Protein 9UFQ (pdb70)

Organism: Thermococcus sibiricus (strain DSM 12597 / MM 739) (NCBI:txid604354)

Nearest PDB structures (foldseek):
  4q0m-assembly1_A-2  TM=9.662E-01  e=1.099E-50  Pyrococcus furiosus DSM 3638
  1wnf-assembly1_B  TM=9.763E-01  e=2.219E-48  Pyrococcus horikoshii
  6nxc-assembly1_B  TM=9.014E-01  e=3.302E-27  Escherichia coli K-12
  2ocd-assembly1_C  TM=8.896E-01  e=8.766E-27  Vibrio cholerae
  5b74-assembly1_A  TM=9.265E-01  e=5.311E-24  Pyrococcus furiosus DSM 3638

Solvent-accessible surface area: 14601 Å² total

Sequence (331 aa):
MKKKLLIIGTGGTIASAKTEQGYKSVLKIDEEILKLAKIKLENGYKIDSTNIMNIDSTLIHHPEDWEIIAKEVFKALDDYDGIIITHGTDTLLAYTASMLSFMIKNPPNNKPIVLTGSMLPITENGSDAPRRNIRTAIKFAMEDVAGVFVAFMDKIMLGCRTSKVRTLGLNAFMSINYPDVAYVKGEKILYNIPKEKFQPNGSPELDTKYEPRVVVLRVTPGLGGEEIIIDAVLDAGYKGIVLEGYGAGGLPYRKSNLLSKIKEITPKIPVIMTTQALYDGVDMRKYEVGRKALEETGIIPAKDMTKEATITKLMWALGHTKDVEKIREIMHTNYVNEIKS

Foldseek 3Di:
DFEEEEEEAFAQQQWDQDPVGTDRHHAVVRSCVLLVPDCDDPYHYDYYYPPPHHLLPDDLVVLLVVLVVLLVCLVPGQFYEYEHHQQCQLLSLLLSQVQKALSQAEYEYEYWLHYSPDPPTCSSVQVQLRVLVSNDNFAARWYGFPQFTAHSQQWDQCDNRDRRGIDRAADDTQWGDDDNDTGGPPDRVVGGGDDDIDGQSQFAQLEEEEEDDPPDALVVVVVSVVVVRAEYEYQDDQCQADDPPPYCNLVSLLVCLQQHAYEYWHVDGHDIHDLPPHPRSVSSVVSNHAYLGRAGPSNQNSQLRSQVSPDRGSVSSSVSSPDCRPVRHDD

Radius of gyration: 20.46 Å; Cα contacts (8 Å, |Δi|>4): 792; chains: 1; bounding box: 51×47×56 Å

B-factor: mean 19.83, std 8.07, range [6.76, 68.85]

Structure (mmCIF, N/CA/C/O backbone):
data_9UFQ
#
_entry.id   9UFQ
#
_cell.length_a   45.193
_cell.length_b   57.791
_cell.length_c   131.158
_cell.angle_alpha   90.00
_cell.angle_beta   90.00
_cell.angle_gamma   90.00
#
_symmetry.space_group_name_H-M   'P 2 21 21'
#
loop_
_entity.id
_entity.type
_entity.pdbx_description
1 polymer asparaginase
2 non-polymer GLYCINE
3 water water
#
loop_
_atom_site.group_PDB
_atom_site.id
_atom_site.type_symbol
_atom_site.label_atom_id
_atom_site.label_alt_id
_atom_site.label_comp_id
_atom_site.label_asym_id
_atom_site.label_entity_id
_atom_site.label_seq_id
_atom_site.pdbx_PDB_ins_code
_atom_site.Cartn_x
_atom_site.Cartn_y
_atom_site.Cartn_z
_atom_site.occupancy
_atom_site.B_iso_or_equiv
_atom_site.auth_seq_id
_atom_site.auth_comp_id
_atom_site.auth_asym_id
_atom_site.auth_atom_id
_atom_site.pdbx_PDB_model_num
ATOM 1 N N . MET A 1 1 ? 28.658 26.611 31.111 1.00 38.77 1 MET A N 1
ATOM 2 C CA . MET A 1 1 ? 28.659 27.012 29.690 1.00 36.36 1 MET A CA 1
ATOM 3 C C . MET A 1 1 ? 27.354 26.464 29.093 1.00 30.24 1 MET A C 1
ATOM 4 O O . MET A 1 1 ? 26.338 27.093 29.412 1.00 29.07 1 MET A O 1
ATOM 9 N N . LYS A 1 2 ? 27.308 25.302 28.418 1.00 25.50 2 LYS A N 1
ATOM 10 C CA . LYS A 1 2 ? 26.115 24.904 27.612 1.00 24.38 2 LYS A CA 1
ATOM 11 C C . LYS A 1 2 ? 25.106 24.087 28.427 1.00 22.40 2 LYS A C 1
ATOM 12 O O . LYS A 1 2 ? 25.506 23.366 29.371 1.00 26.29 2 LYS A O 1
ATOM 18 N N . LYS A 1 3 ? 23.830 24.257 28.073 1.00 19.26 3 LYS A N 1
ATOM 19 C CA A LYS A 1 3 ? 22.685 23.499 28.629 0.50 17.59 3 LYS A CA 1
ATOM 20 C CA B LYS A 1 3 ? 22.672 23.512 28.635 0.50 17.50 3 LYS A CA 1
ATOM 21 C C . LYS A 1 3 ? 22.112 22.621 27.516 1.00 17.25 3 LYS A C 1
ATOM 22 O O . LYS A 1 3 ? 21.785 23.185 26.455 1.00 14.90 3 LYS A O 1
ATOM 33 N N . LEU A 1 4 ? 22.017 21.319 27.766 1.00 16.59 4 LEU A N 1
ATOM 34 C CA . 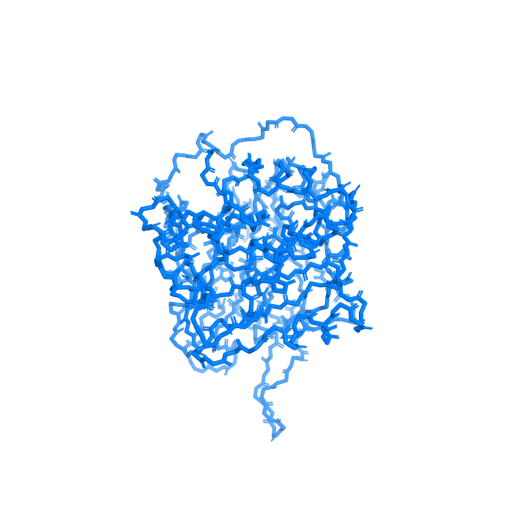LEU A 1 4 ? 21.371 20.366 26.820 1.00 16.92 4 LEU A CA 1
ATOM 35 C C . LEU A 1 4 ? 20.179 19.710 27.500 1.00 17.01 4 LEU A C 1
ATOM 36 O O . LEU A 1 4 ? 20.278 19.412 28.712 1.00 18.54 4 LEU A O 1
ATOM 41 N N . LEU A 1 5 ? 19.115 19.485 26.725 1.00 16.21 5 LEU A N 1
ATOM 42 C CA . LEU A 1 5 ? 17.932 18.707 27.125 1.00 15.12 5 LEU A CA 1
ATOM 43 C C . LEU A 1 5 ? 17.947 17.394 26.361 1.00 14.47 5 LEU A C 1
ATOM 44 O O . LEU A 1 5 ? 18.012 17.485 25.122 1.00 15.22 5 LEU A O 1
ATOM 49 N N . ILE A 1 6 ? 17.952 16.260 27.065 1.00 15.44 6 ILE A N 1
ATOM 50 C CA . ILE A 1 6 ? 17.740 14.921 26.445 1.00 15.75 6 ILE A CA 1
ATOM 51 C C . ILE A 1 6 ? 16.300 14.479 26.737 1.00 15.80 6 ILE A C 1
ATOM 52 O O . ILE A 1 6 ? 15.887 14.367 27.921 1.00 15.35 6 ILE A O 1
ATOM 57 N N . ILE A 1 7 ? 15.536 14.243 25.665 1.00 15.51 7 ILE A N 1
ATOM 58 C CA . ILE A 1 7 ? 14.097 13.857 25.704 1.00 14.17 7 ILE A CA 1
ATOM 59 C C . ILE A 1 7 ? 13.995 12.359 25.375 1.00 14.41 7 ILE A C 1
ATOM 60 O O . ILE A 1 7 ? 14.395 11.986 24.265 1.00 11.88 7 ILE A O 1
ATOM 65 N N . GLY A 1 8 ? 13.510 11.549 26.313 1.00 13.31 8 GLY A N 1
ATOM 66 C CA . GLY A 1 8 ? 13.238 10.114 26.092 1.00 13.97 8 GLY A CA 1
ATOM 67 C C . GLY A 1 8 ? 11.843 9.900 25.506 1.00 14.77 8 GLY A C 1
ATOM 68 O O . GLY A 1 8 ? 10.900 10.622 25.914 1.00 15.42 8 GLY A O 1
ATOM 69 N N . THR A 1 9 ? 11.697 8.940 24.587 1.00 14.55 9 THR A N 1
ATOM 70 C CA . THR A 1 9 ? 10.411 8.590 23.916 1.00 14.42 9 THR A CA 1
ATOM 71 C C . THR A 1 9 ? 10.161 7.073 23.920 1.00 13.68 9 THR A C 1
ATOM 72 O O . THR A 1 9 ? 9.168 6.635 23.328 1.00 14.32 9 THR A O 1
ATOM 76 N N . GLY A 1 10 ? 11.033 6.273 24.525 1.00 14.94 10 GLY A N 1
ATOM 77 C CA . GLY A 1 10 ? 11.026 4.807 24.379 1.00 14.54 10 GLY A CA 1
ATOM 78 C C . GLY A 1 10 ? 11.923 4.357 23.232 1.00 13.84 10 GLY A C 1
ATOM 79 O O . GLY A 1 10 ? 12.966 5.011 22.978 1.00 14.64 10 GLY A O 1
ATOM 80 N N . GLY A 1 11 ? 11.568 3.248 22.591 1.00 13.04 11 GLY A N 1
ATOM 81 C CA . GLY A 1 11 ? 12.393 2.627 21.544 1.00 14.09 11 GLY A CA 1
ATOM 82 C C . GLY A 1 11 ? 13.286 1.514 22.048 1.00 14.01 11 GLY A C 1
ATOM 83 O O . GLY A 1 11 ? 13.392 1.284 23.274 1.00 14.99 11 GLY A O 1
ATOM 84 N N . THR A 1 12 ? 14.023 0.908 21.130 1.00 13.42 12 THR A N 1
ATOM 85 C CA . THR A 1 12 ? 15.060 -0.109 21.433 1.00 14.09 12 THR A CA 1
ATOM 86 C C . THR A 1 12 ? 16.071 0.452 22.430 1.00 13.47 12 THR A C 1
ATOM 87 O O . THR A 1 12 ? 16.459 -0.287 23.348 1.00 15.04 12 THR A O 1
ATOM 91 N N . ILE A 1 13 ? 16.438 1.724 22.290 1.00 13.31 13 ILE A N 1
ATOM 92 C CA . ILE A 1 13 ? 17.427 2.380 23.200 1.00 13.77 13 ILE A CA 1
ATOM 93 C C . ILE A 1 13 ? 16.917 2.371 24.657 1.00 14.44 13 ILE A C 1
ATOM 94 O O . ILE A 1 13 ? 17.764 2.407 25.580 1.00 14.58 13 ILE A O 1
ATOM 99 N N . ALA A 1 14 ? 15.595 2.356 24.856 1.00 14.30 14 ALA A N 1
ATOM 100 C CA . ALA A 1 14 ? 14.915 2.289 26.173 1.00 14.79 14 ALA A CA 1
ATOM 101 C C . ALA A 1 14 ? 14.523 0.846 26.528 1.00 15.83 14 ALA A C 1
ATOM 102 O O . ALA A 1 14 ? 13.759 0.669 27.506 1.00 15.41 14 ALA A O 1
ATOM 104 N N . SER A 1 15 ? 14.946 -0.170 25.760 1.00 15.86 15 SER A N 1
ATOM 105 C CA . SER A 1 15 ? 14.390 -1.527 25.909 1.00 17.06 15 SER A CA 1
ATOM 106 C C . SER A 1 15 ? 15.374 -2.417 26.688 1.00 18.23 15 SER A C 1
ATOM 107 O O . SER A 1 15 ? 16.559 -2.068 26.868 1.00 17.91 15 SER A O 1
ATOM 110 N N . ALA A 1 16 ? 14.863 -3.542 27.154 1.00 22.00 16 ALA A N 1
ATOM 111 C CA . ALA A 1 16 ? 15.667 -4.658 27.708 1.00 22.97 16 ALA A CA 1
ATOM 112 C C . ALA A 1 16 ? 15.057 -5.971 27.215 1.00 23.36 16 ALA A C 1
ATOM 113 O O . ALA A 1 16 ? 13.837 -6.011 26.921 1.00 22.32 16 ALA A O 1
ATOM 115 N N . LYS A 1 17 ? 15.887 -6.985 27.055 1.00 24.21 17 LYS A N 1
ATOM 116 C CA . LYS A 1 17 ? 15.413 -8.350 26.734 1.00 26.60 17 LYS A CA 1
ATOM 117 C C . LYS A 1 17 ? 14.664 -8.841 27.980 1.00 26.89 17 LYS A C 1
ATOM 118 O O . LYS A 1 17 ? 15.212 -8.695 29.102 1.00 27.90 17 LYS A O 1
ATOM 124 N N . THR A 1 18 ? 13.413 -9.275 27.803 1.00 25.49 18 THR A N 1
ATOM 125 C CA . THR A 1 18 ? 12.587 -9.966 28.817 1.00 27.05 18 THR A CA 1
ATOM 126 C C . THR A 1 18 ? 12.261 -11.358 28.284 1.00 30.12 18 THR A C 1
ATOM 127 O O . THR A 1 18 ? 12.649 -11.666 27.132 1.00 27.33 18 THR A O 1
ATOM 131 N N . GLU A 1 19 ? 11.539 -12.146 29.082 1.00 33.49 19 GLU A N 1
ATOM 132 C CA . GLU A 1 19 ? 10.954 -13.446 28.646 1.00 36.95 19 GLU A CA 1
ATOM 133 C C . GLU A 1 19 ? 9.911 -13.202 27.535 1.00 34.51 19 GLU A C 1
ATOM 134 O O . GLU A 1 19 ? 9.794 -14.100 26.682 1.00 33.72 19 GLU A O 1
ATOM 140 N N . GLN A 1 20 ? 9.252 -12.028 27.505 1.00 32.92 20 GLN A N 1
ATOM 141 C CA . GLN A 1 20 ? 8.270 -11.614 26.448 1.00 34.62 20 GLN A CA 1
ATOM 142 C C . GLN A 1 20 ? 8.977 -11.024 25.200 1.00 32.37 20 GLN A C 1
ATOM 143 O O . GLN A 1 20 ? 8.246 -10.603 24.297 1.00 30.70 20 GLN A O 1
ATOM 149 N N . GLY A 1 21 ? 10.316 -11.083 25.096 1.00 29.23 21 GLY A N 1
ATOM 150 C CA . GLY A 1 21 ? 11.136 -10.420 24.058 1.00 28.41 21 GLY A CA 1
ATOM 151 C C . GLY A 1 21 ? 11.505 -8.984 24.449 1.00 26.03 21 GLY A C 1
ATOM 152 O O . GLY A 1 21 ? 11.190 -8.547 25.589 1.00 24.91 21 GLY A O 1
ATOM 153 N N . TYR A 1 22 ? 12.163 -8.241 23.563 1.00 23.38 22 TYR A N 1
ATOM 154 C CA . TYR A 1 22 ? 12.505 -6.825 23.863 1.00 23.68 22 TYR A CA 1
ATOM 155 C C . TYR A 1 22 ? 11.222 -6.048 24.196 1.00 21.75 22 TYR A C 1
ATOM 156 O O . TYR A 1 22 ? 10.243 -6.140 23.418 1.00 18.68 22 TYR A O 1
ATOM 165 N N . LYS A 1 23 ? 11.287 -5.246 25.269 1.00 21.02 23 LYS A N 1
ATOM 166 C CA . LYS A 1 23 ? 10.186 -4.416 25.817 1.00 23.73 23 LYS A CA 1
ATOM 167 C C . LYS A 1 23 ? 10.790 -3.066 26.219 1.00 21.67 23 LYS A C 1
ATOM 168 O O . LYS A 1 23 ? 11.879 -3.070 26.814 1.00 19.29 23 LYS A O 1
ATOM 174 N N . SER A 1 24 ? 10.157 -1.958 25.839 1.00 20.03 24 SER A N 1
ATOM 175 C CA . SER A 1 24 ? 10.528 -0.578 26.227 1.00 21.29 24 SER A CA 1
ATOM 176 C C . SER A 1 24 ? 10.256 -0.399 27.731 1.00 21.53 24 SER A C 1
ATOM 177 O O . SER A 1 24 ? 9.065 -0.347 28.089 1.00 20.72 24 SER A O 1
ATOM 180 N N . VAL A 1 25 ? 11.302 -0.291 28.562 1.00 19.18 25 VAL A N 1
ATOM 181 C CA . VAL A 1 25 ? 11.170 -0.288 30.058 1.00 20.68 25 VAL A CA 1
ATOM 182 C C . VAL A 1 25 ? 11.915 0.881 30.713 1.00 19.63 25 VAL A C 1
ATOM 183 O O . VAL A 1 25 ? 11.666 1.109 31.924 1.00 18.09 25 VAL A O 1
ATOM 187 N N . LEU A 1 26 ? 12.864 1.522 30.039 1.00 18.66 26 LEU A N 1
ATOM 188 C CA . LEU A 1 26 ? 13.814 2.473 30.679 1.00 18.78 26 LEU A CA 1
ATOM 189 C C . LEU A 1 26 ? 13.311 3.887 30.438 1.00 19.35 26 LEU A C 1
ATOM 190 O O . LEU A 1 26 ? 13.048 4.248 29.257 1.00 18.30 26 LEU A O 1
ATOM 195 N N . LYS A 1 27 ? 13.258 4.677 31.512 1.00 17.32 27 LYS A N 1
ATOM 196 C CA . LYS A 1 27 ? 13.156 6.142 31.424 1.00 18.59 27 LYS A CA 1
ATOM 197 C C . LYS A 1 27 ? 14.550 6.678 31.073 1.00 17.54 27 LYS A C 1
ATOM 198 O O . LYS A 1 27 ? 15.571 5.940 31.227 1.00 16.90 27 LYS A O 1
ATOM 203 N N . ILE A 1 28 ? 14.587 7.922 30.603 1.00 17.94 28 ILE A N 1
ATOM 204 C CA . ILE A 1 28 ? 15.839 8.546 30.088 1.00 18.16 28 ILE A CA 1
ATOM 205 C C . ILE A 1 28 ? 16.933 8.548 31.173 1.00 19.76 28 ILE A C 1
ATOM 206 O O . ILE A 1 28 ? 18.090 8.286 30.816 1.00 18.19 28 ILE A O 1
ATOM 211 N N . ASP A 1 29 ? 16.586 8.749 32.456 1.00 21.10 29 ASP A N 1
ATOM 212 C CA . ASP A 1 29 ? 17.585 8.747 33.568 1.00 21.86 29 ASP A CA 1
ATOM 213 C C . ASP A 1 29 ? 18.301 7.391 33.596 1.00 20.59 29 ASP A C 1
ATOM 214 O O . ASP A 1 29 ? 19.545 7.372 33.705 1.00 18.40 29 ASP A O 1
ATOM 219 N N . GLU A 1 30 ? 17.562 6.294 33.436 1.00 18.96 30 GLU A N 1
ATOM 220 C CA A GLU A 1 30 ? 18.129 4.921 33.454 0.50 18.77 30 GLU A CA 1
ATOM 221 C CA B GLU A 1 30 ? 18.131 4.916 33.456 0.50 19.16 30 GLU A CA 1
ATOM 222 C C . GLU A 1 30 ? 18.976 4.686 32.193 1.00 17.83 30 GLU A C 1
ATOM 223 O O . GLU A 1 30 ? 20.044 4.041 32.316 1.00 16.85 30 GLU A O 1
ATOM 234 N N . ILE A 1 31 ? 18.527 5.185 31.030 1.00 17.61 31 ILE A N 1
ATOM 235 C CA . ILE A 1 31 ? 19.310 5.114 29.750 1.00 16.94 31 ILE A CA 1
ATOM 236 C C . ILE A 1 31 ? 20.682 5.752 29.986 1.00 16.16 31 ILE A C 1
ATOM 237 O O . ILE A 1 31 ? 21.704 5.103 29.678 1.00 17.48 31 ILE A O 1
ATOM 242 N N . LEU A 1 32 ? 20.692 6.997 30.470 1.00 16.68 32 LEU A N 1
ATOM 243 C CA . LEU A 1 32 ? 21.938 7.758 30.696 1.00 17.02 32 LEU A CA 1
ATOM 244 C C . LEU A 1 32 ? 22.818 7.029 31.711 1.00 16.93 32 LEU A C 1
ATOM 245 O O . LEU A 1 32 ? 24.040 6.989 31.466 1.00 15.80 32 LEU A O 1
ATOM 250 N N . LYS A 1 33 ? 22.236 6.492 32.787 1.00 18.99 33 LYS A N 1
ATOM 251 C CA . LYS A 1 33 ? 23.018 5.727 33.812 1.00 20.31 33 LYS A CA 1
ATOM 252 C C . LYS A 1 33 ? 23.628 4.483 33.160 1.00 19.67 33 LYS A C 1
ATOM 253 O O . LYS A 1 33 ? 24.888 4.312 33.252 1.00 18.68 33 LYS A O 1
ATOM 259 N N . LEU A 1 34 ? 22.801 3.679 32.491 1.00 17.84 34 LEU A N 1
ATOM 260 C CA . LEU A 1 34 ? 23.208 2.347 31.958 1.00 17.61 34 LEU A CA 1
ATOM 261 C C . LEU A 1 34 ? 24.189 2.523 30.802 1.00 17.65 34 LEU A C 1
ATOM 262 O O . LEU A 1 34 ? 25.063 1.706 30.702 1.00 19.73 34 LEU A O 1
ATOM 267 N N . ALA A 1 35 ? 24.081 3.590 29.994 1.00 18.88 35 ALA A N 1
ATOM 268 C CA . ALA A 1 35 ? 25.016 3.861 28.881 1.00 20.00 35 ALA A CA 1
ATOM 269 C C . ALA A 1 35 ? 26.220 4.658 29.378 1.00 20.57 35 ALA A C 1
ATOM 270 O O . ALA A 1 35 ? 27.089 4.994 28.518 1.00 19.77 35 ALA A O 1
ATOM 272 N N . LYS A 1 36 ? 26.317 4.938 30.689 1.00 22.75 36 LYS A N 1
ATOM 273 C CA . LYS A 1 36 ? 27.506 5.600 31.326 1.00 23.82 36 LYS A CA 1
ATOM 274 C C . LYS A 1 36 ? 27.794 6.942 30.630 1.00 22.91 36 LYS A C 1
ATOM 275 O O . LYS A 1 36 ? 28.942 7.173 30.168 1.00 21.94 36 LYS A O 1
ATOM 281 N N . ILE A 1 37 ? 26.747 7.751 30.457 1.00 21.11 37 ILE A N 1
ATOM 282 C CA . ILE A 1 37 ? 26.818 9.056 29.762 1.00 20.71 37 ILE A CA 1
ATOM 283 C C . ILE A 1 37 ? 27.271 10.105 30.794 1.00 23.12 37 ILE A C 1
ATOM 284 O O . ILE A 1 37 ? 26.606 10.217 31.825 1.00 19.74 37 ILE A O 1
ATOM 289 N N . LYS A 1 38 ? 28.295 10.895 30.462 1.00 24.08 38 LYS A N 1
ATOM 290 C CA . LYS A 1 38 ? 28.729 12.059 31.295 1.00 26.07 38 LYS A CA 1
ATOM 291 C C . LYS A 1 38 ? 27.642 13.138 31.198 1.00 26.84 38 LYS A C 1
ATOM 292 O O . LYS A 1 38 ? 27.250 13.466 30.054 1.00 29.38 38 LYS A O 1
ATOM 295 N N . LEU A 1 39 ? 27.153 13.624 32.345 1.00 25.43 39 LEU A N 1
ATOM 296 C CA . LEU A 1 39 ? 26.090 14.658 32.445 1.00 25.02 39 LEU A CA 1
ATOM 297 C C . LEU A 1 39 ? 26.696 16.078 32.558 1.00 24.26 39 LEU A C 1
ATOM 298 O O . LEU A 1 39 ? 25.869 17.050 32.550 1.00 23.89 39 LEU A O 1
ATOM 303 N N . GLU A 1 40 ? 28.045 16.208 32.629 1.00 24.37 40 GLU A N 1
ATOM 304 C CA . GLU A 1 40 ? 28.816 17.486 32.753 1.00 29.22 40 GLU A CA 1
ATOM 305 C C . GLU A 1 40 ? 30.214 17.447 32.098 1.00 28.65 40 GLU A C 1
ATOM 306 O O . GLU A 1 40 ? 30.669 16.317 31.780 1.00 30.71 40 GLU A O 1
ATOM 312 N N . ASN A 1 41 ? 30.819 18.662 31.955 1.00 32.49 41 ASN A N 1
ATOM 313 C CA . ASN A 1 41 ? 32.207 19.130 31.588 1.00 32.16 41 ASN A CA 1
ATOM 314 C C . ASN A 1 41 ? 32.172 20.163 30.424 1.00 32.05 41 ASN A C 1
ATOM 315 O O . ASN A 1 41 ? 32.287 19.749 29.265 1.00 35.55 41 ASN A O 1
ATOM 320 N N . GLY A 1 42 ? 32.002 21.470 30.706 1.00 27.47 42 GLY A N 1
ATOM 321 C CA . GLY A 1 42 ? 31.597 22.518 29.724 1.00 25.65 42 GLY A CA 1
ATOM 322 C C . GLY A 1 42 ? 30.112 22.460 29.306 1.00 23.60 42 GLY A C 1
ATOM 323 O O . GLY A 1 42 ? 29.690 23.196 28.373 1.00 21.05 42 GLY A O 1
ATOM 324 N N . TYR A 1 43 ? 29.307 21.624 29.965 1.00 22.92 43 TYR A N 1
ATOM 325 C CA . TYR A 1 43 ? 27.846 21.550 29.758 1.00 23.02 43 TYR A CA 1
ATOM 326 C C . TYR A 1 43 ? 27.204 20.959 31.005 1.00 20.48 43 TYR A C 1
ATOM 327 O O . TYR A 1 43 ? 27.909 20.448 31.873 1.00 20.57 43 TYR A O 1
ATOM 336 N N . LYS A 1 44 ? 25.890 21.067 31.059 1.00 22.37 44 LYS A N 1
ATOM 337 C CA . LYS A 1 44 ? 24.989 20.380 32.004 1.00 23.92 44 LYS A CA 1
ATOM 338 C C . LYS A 1 44 ? 23.892 19.734 31.150 1.00 21.66 44 LYS A C 1
ATOM 339 O O . LYS A 1 44 ? 23.252 20.470 30.377 1.00 19.82 44 LYS A O 1
ATOM 345 N N . ILE A 1 45 ? 23.668 18.428 31.308 1.00 22.02 45 ILE A N 1
ATOM 346 C CA . ILE A 1 45 ? 22.513 17.738 30.672 1.00 21.17 45 ILE A CA 1
ATOM 347 C C . ILE A 1 45 ? 21.383 17.715 31.698 1.00 20.52 45 ILE A C 1
ATOM 348 O O . ILE A 1 45 ? 21.576 17.130 32.771 1.00 22.09 45 ILE A O 1
ATOM 353 N N . ASP A 1 46 ? 20.215 18.205 31.299 1.00 22.18 46 ASP A N 1
ATOM 354 C CA . ASP A 1 46 ? 18.918 17.907 31.946 1.00 20.53 46 ASP A CA 1
ATOM 355 C C . ASP A 1 46 ? 18.200 16.848 31.089 1.00 20.22 46 ASP A C 1
ATOM 356 O O . ASP A 1 46 ? 18.487 16.772 29.852 1.00 16.35 46 ASP A O 1
ATOM 361 N N . SER A 1 47 ? 17.241 16.124 31.675 1.00 18.18 47 SER A N 1
ATOM 362 C CA . SER A 1 47 ? 16.529 15.042 30.962 1.00 19.06 47 SER A CA 1
ATOM 363 C C . SER A 1 47 ? 15.041 15.080 31.279 1.00 19.76 47 SER A C 1
ATOM 364 O O . SER A 1 47 ? 14.661 15.622 32.321 1.00 18.74 47 SER A O 1
ATOM 367 N N . THR A 1 48 ? 14.235 14.535 30.376 1.00 17.32 48 THR A N 1
ATOM 368 C CA . THR A 1 48 ? 12.770 14.461 30.532 1.00 18.46 48 THR A CA 1
ATOM 369 C C . THR A 1 48 ? 12.236 13.357 29.624 1.00 18.97 48 THR A C 1
ATOM 370 O O . THR A 1 48 ? 12.932 12.969 28.644 1.00 15.67 48 THR A O 1
ATOM 374 N N . ASN A 1 49 ? 11.063 12.861 29.995 1.00 19.54 49 ASN A N 1
ATOM 375 C CA . ASN A 1 49 ? 10.371 11.735 29.335 1.00 21.76 49 ASN A CA 1
ATOM 376 C C . ASN A 1 49 ? 9.090 12.297 28.727 1.00 23.69 49 ASN A C 1
ATOM 377 O O . ASN A 1 49 ? 8.359 12.993 29.453 1.00 21.68 49 ASN A O 1
ATOM 382 N N . ILE A 1 50 ? 8.840 12.040 27.446 1.00 22.63 50 ILE A N 1
ATOM 383 C CA . ILE A 1 50 ? 7.486 12.241 26.862 1.00 24.54 50 ILE A CA 1
ATOM 384 C C . ILE A 1 50 ? 6.615 11.112 27.425 1.00 27.60 50 ILE A C 1
ATOM 385 O O . ILE A 1 50 ? 6.900 9.929 27.082 1.00 25.80 50 ILE A O 1
ATOM 390 N N . MET A 1 51 ? 5.644 11.444 28.288 1.00 29.37 51 MET A N 1
ATOM 391 C CA . MET A 1 51 ? 4.862 10.460 29.106 1.00 30.41 51 MET A CA 1
ATOM 392 C C . MET A 1 51 ? 3.858 9.693 28.230 1.00 31.78 51 MET A C 1
ATOM 393 O O . MET A 1 51 ? 3.252 10.313 27.315 1.00 28.18 51 MET A O 1
ATOM 395 N N . ASN A 1 52 ? 3.642 8.406 28.528 1.00 32.72 52 ASN A N 1
ATOM 396 C CA . ASN A 1 52 ? 2.571 7.563 27.907 1.00 36.96 52 ASN A CA 1
ATOM 397 C C . ASN A 1 52 ? 2.792 7.421 26.390 1.00 35.26 52 ASN A C 1
ATOM 398 O O . ASN A 1 52 ? 1.796 7.486 25.615 1.00 35.87 52 ASN A O 1
ATOM 403 N N . ILE A 1 53 ? 4.052 7.329 25.950 1.00 34.27 53 ILE A N 1
ATOM 404 C CA . ILE A 1 53 ? 4.386 6.963 24.535 1.00 30.39 53 ILE A CA 1
ATOM 405 C C . ILE A 1 53 ? 5.506 5.925 24.545 1.00 27.67 53 ILE A C 1
ATOM 406 O O . ILE A 1 53 ? 6.309 5.876 25.517 1.00 28.70 53 ILE A O 1
ATOM 411 N N . ASP A 1 54 ? 5.568 5.156 23.461 1.00 24.35 54 ASP A N 1
ATOM 412 C CA . ASP A 1 54 ? 6.721 4.285 23.145 1.00 24.18 54 ASP A CA 1
ATOM 413 C C . ASP A 1 54 ? 7.014 4.396 21.646 1.00 22.25 54 ASP A C 1
ATOM 414 O O . ASP A 1 54 ? 6.239 3.844 20.855 1.00 20.35 54 ASP A O 1
ATOM 419 N N . SER A 1 55 ? 8.130 5.035 21.285 1.00 19.79 55 SER A N 1
ATOM 420 C CA . SER A 1 55 ? 8.495 5.365 19.876 1.00 18.78 55 SER A CA 1
ATOM 421 C C . SER A 1 55 ? 8.965 4.129 19.085 1.00 18.66 55 SER A C 1
ATOM 422 O O . SER A 1 55 ? 9.233 4.258 17.859 1.00 17.45 55 SER A O 1
ATOM 425 N N . THR A 1 56 ? 9.058 2.955 19.727 1.00 17.78 56 THR A N 1
ATOM 426 C CA . THR A 1 56 ? 8.963 1.651 19.031 1.00 17.41 56 THR A CA 1
ATOM 427 C C . THR A 1 56 ? 7.781 1.733 18.052 1.00 18.31 56 THR A C 1
ATOM 428 O O . THR A 1 56 ? 7.940 1.293 16.880 1.00 17.89 56 THR A O 1
ATOM 432 N N . LEU A 1 57 ? 6.628 2.236 18.522 1.00 19.38 57 LEU A N 1
ATOM 433 C CA . LEU A 1 57 ? 5.434 2.463 17.659 1.00 20.30 57 LEU A CA 1
ATOM 434 C C . LEU A 1 57 ? 4.936 3.897 17.872 1.00 19.79 57 LEU A C 1
ATOM 435 O O . LEU A 1 57 ? 3.981 4.095 18.645 1.00 21.16 57 LEU A O 1
ATOM 440 N N . ILE A 1 58 ? 5.589 4.851 17.209 1.00 20.29 58 ILE A N 1
ATOM 441 C CA . ILE A 1 58 ? 5.217 6.301 17.218 1.00 17.68 58 ILE A CA 1
ATOM 442 C C . ILE A 1 58 ? 3.844 6.439 16.555 1.00 17.09 58 ILE A C 1
ATOM 443 O O . ILE A 1 58 ? 3.513 5.664 15.636 1.00 17.76 58 ILE A O 1
ATOM 448 N N . HIS A 1 59 ? 3.012 7.317 17.094 1.00 17.03 59 HIS A N 1
ATOM 449 C CA A HIS A 1 59 ? 1.706 7.715 16.498 0.50 16.52 59 HIS A CA 1
ATOM 450 C CA B HIS A 1 59 ? 1.706 7.710 16.502 0.50 17.21 59 HIS A CA 1
ATOM 451 C C . HIS A 1 59 ? 1.829 9.167 16.051 1.00 16.46 59 HIS A C 1
ATOM 452 O O . HIS A 1 59 ? 2.557 9.939 16.678 1.00 14.30 59 HIS A O 1
ATOM 465 N N . PRO A 1 60 ? 1.151 9.616 14.974 1.00 16.46 60 PRO A N 1
ATOM 466 C CA . PRO A 1 60 ? 1.302 11.013 14.560 1.00 16.99 60 PRO A CA 1
ATOM 467 C C . PRO A 1 60 ? 0.970 12.090 15.606 1.00 18.37 60 PRO A C 1
ATOM 468 O O . PRO A 1 60 ? 1.622 13.144 15.596 1.00 18.90 60 PRO A O 1
ATOM 472 N N . GLU A 1 61 ? -0.010 11.821 16.469 1.00 16.27 61 GLU A N 1
ATOM 473 C CA . GLU A 1 61 ? -0.319 12.631 17.683 1.00 17.68 61 GLU A CA 1
ATOM 474 C C . GLU A 1 61 ? 0.953 12.845 18.518 1.00 18.39 61 GLU A C 1
ATOM 475 O O . GLU A 1 61 ? 1.098 13.945 19.095 1.00 18.64 61 GLU A O 1
ATOM 478 N N . ASP A 1 62 ? 1.828 11.844 18.616 1.00 17.44 62 ASP A N 1
ATOM 479 C CA . ASP A 1 62 ? 3.102 11.986 19.352 1.00 16.20 62 ASP A CA 1
ATOM 480 C C . ASP A 1 62 ? 3.994 13.052 18.700 1.00 16.55 62 ASP A C 1
ATOM 481 O O . ASP A 1 62 ? 4.811 13.669 19.448 1.00 17.23 62 ASP A O 1
ATOM 486 N N . TRP A 1 63 ? 3.965 13.187 17.370 1.00 16.23 63 TRP A N 1
ATOM 487 C CA . TRP A 1 63 ? 4.740 14.218 16.635 1.00 15.64 63 TRP A CA 1
ATOM 488 C C . TRP A 1 63 ? 4.339 15.600 17.166 1.00 16.19 63 TRP A C 1
ATOM 489 O O . TRP A 1 63 ? 5.208 16.380 17.444 1.00 15.26 63 TRP A O 1
ATOM 500 N N . GLU A 1 64 ? 3.039 15.865 17.274 1.00 17.16 64 GLU A N 1
ATOM 501 C CA . GLU A 1 64 ? 2.511 17.145 17.817 1.00 18.56 64 GLU A CA 1
ATOM 502 C C . GLU A 1 64 ? 2.993 17.354 19.252 1.00 17.64 64 GLU A C 1
ATOM 503 O O . GLU A 1 64 ? 3.520 18.457 19.550 1.00 16.99 64 GLU A O 1
ATOM 509 N N . ILE A 1 65 ? 2.955 16.321 20.078 1.00 16.90 65 ILE A N 1
ATOM 510 C CA . ILE A 1 65 ? 3.401 16.430 21.493 1.00 18.84 65 ILE A CA 1
ATOM 511 C C . ILE A 1 65 ? 4.897 16.751 21.516 1.00 18.59 65 ILE A C 1
ATOM 512 O O . ILE A 1 65 ? 5.301 17.701 22.199 1.00 15.73 65 ILE A O 1
ATOM 517 N N . ILE A 1 66 ? 5.696 15.967 20.810 1.00 17.16 66 ILE A N 1
ATOM 518 C CA . ILE A 1 66 ? 7.175 16.151 20.782 1.00 15.21 66 ILE A CA 1
ATOM 519 C C . ILE A 1 66 ? 7.483 17.549 20.216 1.00 14.79 66 ILE A C 1
ATOM 520 O O . ILE A 1 66 ? 8.347 18.251 20.825 1.00 15.14 66 ILE A O 1
ATOM 525 N N . ALA A 1 67 ? 6.836 17.963 19.120 1.00 13.75 67 ALA A N 1
ATOM 526 C CA . ALA A 1 67 ? 7.097 19.271 18.469 1.00 15.22 67 ALA A CA 1
ATOM 527 C C . ALA A 1 67 ? 6.865 20.405 19.488 1.00 17.80 67 ALA A C 1
ATOM 528 O O . ALA A 1 67 ? 7.727 21.296 19.593 1.00 15.39 67 ALA A O 1
ATOM 530 N N . LYS A 1 68 ? 5.778 20.328 20.262 1.00 18.13 68 LYS A N 1
ATOM 531 C CA . LYS A 1 68 ? 5.408 21.382 21.262 1.00 19.77 68 LYS A CA 1
ATOM 532 C C . LYS A 1 68 ? 6.442 21.428 22.387 1.00 21.62 68 LYS A C 1
ATOM 533 O O . LYS A 1 68 ? 6.831 22.537 22.790 1.00 21.64 68 LYS A O 1
ATOM 539 N N . GLU A 1 69 ? 6.873 20.263 22.869 1.00 21.49 69 GLU A N 1
ATOM 540 C CA . GLU A 1 69 ? 7.880 20.145 23.954 1.00 23.29 69 GLU A CA 1
ATOM 541 C C . GLU A 1 69 ? 9.233 20.698 23.479 1.00 21.68 69 GLU A C 1
ATOM 542 O O . GLU A 1 69 ? 9.887 21.430 24.255 1.00 22.05 69 GLU A O 1
ATOM 548 N N . VAL A 1 70 ? 9.677 20.297 22.291 1.00 17.90 70 VAL A N 1
ATOM 549 C CA . VAL A 1 70 ? 10.972 20.727 21.690 1.00 16.51 70 VAL A CA 1
ATOM 550 C C . VAL A 1 70 ? 10.906 22.240 21.470 1.00 16.16 70 VAL A C 1
ATOM 551 O O . VAL A 1 70 ? 11.890 22.951 21.809 1.00 16.30 70 VAL A O 1
ATOM 555 N N . PHE A 1 71 ? 9.811 22.728 20.906 1.00 15.25 71 PHE A N 1
ATOM 556 C CA . PHE A 1 71 ? 9.650 24.172 20.597 1.00 17.43 71 PHE A CA 1
ATOM 557 C C . PHE A 1 71 ? 9.768 24.995 21.908 1.00 17.94 71 PHE A C 1
ATOM 558 O O . PHE A 1 71 ? 10.576 25.948 21.921 1.00 17.79 71 PHE A O 1
ATOM 566 N N . LYS A 1 72 ? 9.087 24.594 22.982 1.00 19.77 72 LYS A N 1
ATOM 567 C CA . LYS A 1 72 ? 9.184 25.280 24.321 1.00 22.67 72 LYS A CA 1
ATOM 568 C C . LYS A 1 72 ? 10.624 25.286 24.846 1.00 24.46 72 LYS A C 1
ATOM 569 O O . LYS A 1 72 ? 11.079 26.355 25.323 1.00 22.30 72 LYS A O 1
ATOM 573 N N . ALA A 1 73 ? 11.318 24.146 24.734 1.00 23.19 73 ALA A N 1
ATOM 574 C CA . ALA A 1 73 ? 12.712 23.938 25.198 1.00 22.29 73 ALA A CA 1
ATOM 575 C C . ALA A 1 73 ? 13.695 24.844 24.457 1.00 22.38 73 ALA A C 1
ATOM 576 O O . ALA A 1 73 ? 14.724 25.142 25.053 1.00 23.16 73 ALA A O 1
ATOM 578 N N . LEU A 1 74 ? 13.405 25.302 23.228 1.00 21.59 74 LEU A N 1
ATOM 579 C CA . LEU A 1 74 ? 14.365 26.118 22.443 1.00 23.47 74 LEU A CA 1
ATOM 580 C C . LEU A 1 74 ? 14.833 27.340 23.257 1.00 27.00 74 LEU A C 1
ATOM 581 O O . LEU A 1 74 ? 15.986 27.686 23.124 1.00 29.31 74 LEU A O 1
ATOM 586 N N . ASP A 1 75 ? 13.960 27.938 24.058 1.00 26.17 75 ASP A N 1
ATOM 587 C CA . ASP A 1 75 ? 14.231 29.127 24.915 1.00 30.97 75 ASP A CA 1
ATOM 588 C C . ASP A 1 75 ? 15.345 28.812 25.911 1.00 30.39 75 ASP A C 1
ATOM 589 O O . ASP A 1 75 ? 16.165 29.692 26.169 1.00 29.83 75 ASP A O 1
ATOM 594 N N . ASP A 1 76 ? 15.332 27.610 26.482 1.00 28.55 76 ASP A N 1
ATOM 595 C CA . ASP A 1 76 ? 16.085 27.312 27.720 1.00 28.76 76 ASP A CA 1
ATOM 596 C C . ASP A 1 76 ? 17.292 26.422 27.440 1.00 27.19 76 ASP A C 1
ATOM 597 O O . ASP A 1 76 ? 18.041 26.201 28.415 1.00 27.08 76 ASP A O 1
ATOM 602 N N . TYR A 1 77 ? 17.534 26.004 26.182 1.00 23.17 77 TYR A N 1
ATOM 603 C CA . TYR A 1 77 ? 18.597 25.022 25.867 1.00 20.20 77 TYR A CA 1
ATOM 604 C C . TYR A 1 77 ? 19.425 25.454 24.669 1.00 18.09 77 TYR A C 1
ATOM 605 O O . TYR A 1 77 ? 18.901 26.002 23.720 1.00 19.99 77 TYR A O 1
ATOM 614 N N . ASP A 1 78 ? 20.720 25.160 24.745 1.00 16.96 78 ASP A N 1
ATOM 615 C CA . ASP A 1 78 ? 21.688 25.368 23.638 1.00 16.55 78 ASP A CA 1
ATOM 616 C C . ASP A 1 78 ? 21.536 24.225 22.615 1.00 17.26 78 ASP A C 1
ATOM 617 O O . ASP A 1 78 ? 21.860 24.463 21.443 1.00 16.03 78 ASP A O 1
ATOM 622 N N . GLY A 1 79 ? 21.076 23.050 23.060 1.00 16.18 79 GLY A N 1
ATOM 623 C CA . GLY A 1 79 ? 20.901 21.873 22.199 1.00 17.49 79 GLY A CA 1
ATOM 624 C C . GLY A 1 79 ? 19.888 20.911 22.764 1.00 16.86 79 GLY A C 1
ATOM 625 O O . GLY A 1 79 ? 19.717 20.863 23.995 1.00 16.14 79 GLY A O 1
ATOM 626 N N . ILE A 1 80 ? 19.246 20.134 21.889 1.00 15.86 80 ILE A N 1
ATOM 627 C CA . ILE A 1 80 ? 18.172 19.187 22.293 1.00 15.63 80 ILE A CA 1
ATOM 628 C C . ILE A 1 80 ? 18.464 17.850 21.607 1.00 14.99 80 ILE A C 1
ATOM 629 O O . ILE A 1 80 ? 18.699 17.874 20.410 1.00 13.47 80 ILE A O 1
ATOM 634 N N . ILE A 1 81 ? 18.476 16.778 22.384 1.00 15.24 81 ILE A N 1
ATOM 635 C CA . ILE A 1 81 ? 18.631 15.374 21.921 1.00 15.20 81 ILE A CA 1
ATOM 636 C C . ILE A 1 81 ? 17.313 14.646 22.197 1.00 14.38 81 ILE A C 1
ATOM 637 O O . ILE A 1 81 ? 16.765 14.799 23.312 1.00 13.65 81 ILE A O 1
ATOM 642 N N . ILE A 1 82 ? 16.835 13.865 21.225 1.00 13.35 82 ILE A N 1
ATOM 643 C CA . ILE A 1 82 ? 15.655 12.976 21.369 1.00 12.49 82 ILE A CA 1
ATOM 644 C C . ILE A 1 82 ? 16.148 11.545 21.177 1.00 12.62 82 ILE A C 1
ATOM 645 O O . ILE A 1 82 ? 16.708 11.279 20.098 1.00 13.29 82 ILE A O 1
ATOM 650 N N . THR A 1 83 ? 15.985 10.683 22.172 1.00 12.01 83 THR A N 1
ATOM 651 C CA . THR A 1 83 ? 16.218 9.228 22.020 1.00 12.24 83 THR A CA 1
ATOM 652 C C . THR A 1 83 ? 14.900 8.642 21.528 1.00 10.92 83 THR A C 1
ATOM 653 O O . THR A 1 83 ? 13.837 9.036 22.016 1.00 12.37 83 THR A O 1
ATOM 657 N N . HIS A 1 84 ? 14.958 7.749 20.544 1.00 10.94 84 HIS A N 1
ATOM 658 C CA . HIS A 1 84 ? 13.770 7.300 19.795 1.00 10.39 84 HIS A CA 1
ATOM 659 C C . HIS A 1 84 ? 14.030 5.913 19.213 1.00 10.47 84 HIS A C 1
ATOM 660 O O . HIS A 1 84 ? 15.179 5.554 18.966 1.00 11.50 84 HIS A O 1
ATOM 667 N N . GLY A 1 85 ? 12.979 5.131 19.109 1.00 10.75 85 GLY A N 1
ATOM 668 C CA . GLY A 1 85 ? 12.973 3.876 18.327 1.00 10.65 85 GLY A CA 1
ATOM 669 C C . GLY A 1 85 ? 13.519 4.089 16.927 1.00 10.64 85 GLY A C 1
ATOM 670 O O . GLY A 1 85 ? 13.317 5.182 16.360 1.00 10.76 85 GLY A O 1
ATOM 671 N N . THR A 1 86 ? 14.232 3.117 16.348 1.00 10.45 86 THR A N 1
ATOM 672 C CA . THR A 1 86 ? 14.843 3.287 15.002 1.00 10.80 86 THR A CA 1
ATOM 673 C C . THR A 1 86 ? 13.797 3.169 13.884 1.00 10.53 86 THR A C 1
ATOM 674 O O . THR A 1 86 ? 13.996 3.802 12.836 1.00 10.34 86 THR A O 1
ATOM 678 N N . ASP A 1 87 ? 12.746 2.363 14.044 1.00 12.11 87 ASP A N 1
ATOM 679 C CA . ASP A 1 87 ? 11.850 2.025 12.902 1.00 12.56 87 ASP A CA 1
ATOM 680 C C . ASP A 1 87 ? 11.138 3.271 12.366 1.00 12.72 87 ASP A C 1
ATOM 681 O O . ASP A 1 87 ? 10.895 3.305 11.152 1.00 12.42 87 ASP A O 1
ATOM 686 N N . THR A 1 88 ? 10.846 4.271 13.213 1.00 13.63 88 THR A N 1
ATOM 687 C CA . THR A 1 88 ? 10.138 5.507 12.778 1.00 13.41 88 THR A CA 1
ATOM 688 C C . THR A 1 88 ? 10.921 6.766 13.116 1.00 13.11 88 THR A C 1
ATOM 689 O O . THR A 1 88 ? 10.403 7.818 12.823 1.00 12.87 88 THR A O 1
ATOM 693 N N . LEU A 1 89 ? 12.153 6.641 13.635 1.00 12.76 89 LEU A N 1
ATOM 694 C CA A LEU A 1 89 ? 13.139 7.738 13.851 0.50 12.98 89 LEU A CA 1
ATOM 695 C CA B LEU A 1 89 ? 13.067 7.783 13.892 0.50 12.73 89 LEU A CA 1
ATOM 696 C C . LEU A 1 89 ? 13.065 8.735 12.671 1.00 13.11 89 LEU A C 1
ATOM 697 O O . LEU A 1 89 ? 12.933 9.938 12.892 1.00 11.18 89 LEU A O 1
ATOM 706 N N . ALA A 1 90 ? 13.162 8.233 11.449 1.00 11.92 90 ALA A N 1
ATOM 707 C CA . ALA A 1 90 ? 13.290 9.095 10.242 1.00 12.12 90 ALA A CA 1
ATOM 708 C C . ALA A 1 90 ? 11.968 9.844 9.993 1.00 11.03 90 ALA A C 1
ATOM 709 O O . ALA A 1 90 ? 12.012 10.956 9.424 1.00 11.83 90 ALA A O 1
ATOM 711 N N . TYR A 1 91 ? 10.834 9.222 10.351 1.00 11.50 91 TYR A N 1
ATOM 712 C CA . TYR A 1 91 ? 9.493 9.851 10.201 1.00 11.38 91 TYR A CA 1
ATOM 713 C C . TYR A 1 91 ? 9.391 11.004 11.211 1.00 11.46 91 TYR A C 1
ATOM 714 O O . TYR A 1 91 ? 9.064 12.138 10.822 1.00 10.83 91 TYR A O 1
ATOM 723 N N . THR A 1 92 ? 9.720 10.759 12.471 1.00 11.38 92 THR A N 1
ATOM 724 C CA . THR A 1 92 ? 9.705 11.855 13.506 1.00 10.87 92 THR A CA 1
ATOM 725 C C . THR A 1 92 ? 10.668 12.980 13.091 1.00 10.72 92 THR A C 1
ATOM 726 O O . THR A 1 92 ? 10.293 14.167 13.080 1.00 10.40 92 THR A O 1
ATOM 730 N N . ALA A 1 93 ? 11.879 12.639 12.654 1.00 11.60 93 ALA A N 1
ATOM 731 C CA . ALA A 1 93 ? 12.903 13.632 12.262 1.00 10.84 93 ALA A CA 1
ATOM 732 C C . ALA A 1 93 ? 12.365 14.484 11.109 1.00 11.40 93 ALA A C 1
ATOM 733 O O . ALA A 1 93 ? 12.503 15.709 11.172 1.00 11.36 93 ALA A O 1
ATOM 735 N N . SER A 1 94 ? 11.730 13.852 10.125 1.00 11.08 94 SER A N 1
ATOM 736 C CA . SER A 1 94 ? 11.149 14.531 8.933 1.00 11.06 94 SER A CA 1
ATOM 737 C C . SER A 1 94 ? 9.962 15.399 9.347 1.00 10.99 94 SER A C 1
ATOM 738 O O . SER A 1 94 ? 9.961 16.565 8.957 1.00 10.50 94 SER A O 1
ATOM 741 N N . MET A 1 95 ? 9.006 14.877 10.129 1.00 11.07 95 MET A N 1
ATOM 742 C CA . MET A 1 95 ? 7.810 15.661 10.540 1.00 11.50 95 MET A CA 1
ATOM 743 C C . MET A 1 95 ? 8.238 16.872 11.392 1.00 11.89 95 MET A C 1
ATOM 744 O O . MET A 1 95 ? 7.751 17.997 11.076 1.00 12.77 95 MET A O 1
ATOM 749 N N . LEU A 1 96 ? 9.162 16.706 12.349 1.00 12.90 96 LEU A N 1
ATOM 750 C CA . LEU A 1 96 ? 9.720 17.843 13.150 1.00 12.77 96 LEU A CA 1
ATOM 751 C C . LEU A 1 96 ? 10.354 18.898 12.246 1.00 13.65 96 LEU A C 1
ATOM 752 O O . LEU A 1 96 ? 10.328 20.087 12.647 1.00 13.90 96 LEU A O 1
ATOM 757 N N . SER A 1 97 ? 10.921 18.483 11.111 1.00 13.21 97 SER A N 1
ATOM 758 C CA . SER A 1 97 ? 11.585 19.383 10.142 1.00 12.45 97 SER A CA 1
ATOM 759 C C . SER A 1 97 ? 10.538 20.309 9.498 1.00 12.41 97 SER A C 1
ATOM 760 O O . SER A 1 97 ? 10.940 21.446 9.094 1.00 12.96 97 SER A O 1
ATOM 763 N N . PHE A 1 98 ? 9.265 19.893 9.423 1.00 12.82 98 PHE A N 1
ATOM 764 C CA . PHE A 1 98 ? 8.137 20.697 8.858 1.00 14.13 98 PHE A CA 1
ATOM 765 C C . PHE A 1 98 ? 7.351 21.428 9.960 1.00 14.83 98 PHE A C 1
ATOM 766 O O . PHE A 1 98 ? 6.877 22.553 9.665 1.00 14.08 98 PHE A O 1
ATOM 774 N N . MET A 1 99 ? 7.244 20.841 11.163 1.00 14.65 99 MET A N 1
ATOM 775 C CA . MET A 1 99 ? 6.431 21.407 12.284 1.00 14.51 99 MET A CA 1
ATOM 776 C C . MET A 1 99 ? 7.221 22.518 13.020 1.00 15.92 99 MET A C 1
ATOM 777 O O . MET A 1 99 ? 6.574 23.505 13.465 1.00 14.01 99 MET A O 1
ATOM 782 N N . ILE A 1 100 ? 8.560 22.421 13.093 1.00 16.14 100 ILE A N 1
ATOM 783 C CA . ILE A 1 100 ? 9.407 23.451 13.761 1.00 17.93 100 ILE A CA 1
ATOM 784 C C . ILE A 1 100 ? 10.213 24.169 12.674 1.00 19.95 100 ILE A C 1
ATOM 785 O O . ILE A 1 100 ? 11.314 23.698 12.291 1.00 19.66 100 ILE A O 1
ATOM 790 N N . LYS A 1 101 ? 9.688 25.300 12.247 1.00 20.08 101 LYS A N 1
ATOM 791 C CA . LYS A 1 101 ? 10.281 26.137 11.187 1.00 22.09 101 LYS A CA 1
ATOM 792 C C . LYS A 1 101 ? 11.371 26.969 11.851 1.00 20.92 101 LYS A C 1
ATOM 793 O O . LYS A 1 101 ? 11.130 27.493 12.973 1.00 21.06 101 LYS A O 1
ATOM 797 N N . ASN A 1 102 ? 12.537 27.045 11.214 1.00 21.29 102 ASN A N 1
ATOM 798 C CA . ASN A 1 102 ? 13.688 27.861 11.670 1.00 20.91 102 ASN A CA 1
ATOM 799 C C . ASN A 1 102 ? 13.992 27.652 13.150 1.00 20.95 102 ASN A C 1
ATOM 800 O O . ASN A 1 102 ? 14.009 28.640 13.903 1.00 20.76 102 ASN A O 1
ATOM 805 N N A PRO A 1 103 ? 14.297 26.397 13.567 0.50 19.05 103 PRO A N 1
ATOM 806 N N B PRO A 1 103 ? 14.314 26.423 13.643 0.50 19.16 103 PRO A N 1
ATOM 807 C CA A PRO A 1 103 ? 14.771 26.146 14.916 0.50 18.41 103 PRO A CA 1
ATOM 808 C CA B PRO A 1 103 ? 14.474 26.165 15.083 0.50 18.59 103 PRO A CA 1
ATOM 809 C C A PRO A 1 103 ? 16.081 26.942 14.925 0.50 17.63 103 PRO A C 1
ATOM 810 C C B PRO A 1 103 ? 15.628 26.906 15.790 0.50 19.10 103 PRO A C 1
ATOM 811 O O A PRO A 1 103 ? 16.697 27.085 13.868 0.50 16.37 103 PRO A O 1
ATOM 812 O O B PRO A 1 103 ? 15.532 27.146 16.987 0.50 17.26 103 PRO A O 1
ATOM 819 N N A ASN A 1 104 ? 16.384 27.551 16.064 0.50 18.12 104 ASN A N 1
ATOM 820 N N B ASN A 1 104 ? 16.727 27.149 15.070 0.50 19.27 104 ASN A N 1
ATOM 821 C CA A ASN A 1 104 ? 17.598 28.381 16.228 0.50 18.26 104 ASN A CA 1
ATOM 822 C CA B ASN A 1 104 ? 17.830 28.071 15.469 0.50 20.06 104 ASN A CA 1
ATOM 823 C C A ASN A 1 104 ? 18.609 27.576 17.049 0.50 20.23 104 ASN A C 1
ATOM 824 C C B ASN A 1 104 ? 18.724 27.486 16.597 0.50 21.23 104 ASN A C 1
ATOM 825 O O A ASN A 1 104 ? 19.490 28.192 17.681 0.50 17.45 104 ASN A O 1
ATOM 826 O O B ASN A 1 104 ? 19.675 28.193 16.988 0.50 18.56 104 ASN A O 1
ATOM 835 N N . LYS A 1 105 ? 18.480 26.239 17.060 1.00 21.67 105 LYS A N 1
ATOM 836 C CA . LYS A 1 105 ? 19.374 25.384 17.870 1.00 20.57 105 LYS A CA 1
ATOM 837 C C . LYS A 1 105 ? 19.424 24.005 17.212 1.00 20.31 105 LYS A C 1
ATOM 838 O O . LYS A 1 105 ? 18.533 23.652 16.431 1.00 17.12 105 LYS A O 1
ATOM 844 N N . PRO A 1 106 ? 20.432 23.168 17.537 1.00 17.31 106 PRO A N 1
ATOM 845 C CA . PRO A 1 106 ? 20.435 21.799 17.043 1.00 17.69 106 PRO A CA 1
ATOM 846 C C . PRO A 1 106 ? 19.427 20.926 17.820 1.00 16.36 106 PRO A C 1
ATOM 847 O O . PRO A 1 106 ? 19.425 20.921 19.064 1.00 16.17 106 PRO A O 1
ATOM 851 N N . ILE A 1 107 ? 18.593 20.218 17.064 1.00 15.44 107 ILE A N 1
ATOM 852 C CA . ILE A 1 107 ? 17.666 19.163 17.506 1.00 14.41 107 ILE A CA 1
ATOM 853 C C . ILE A 1 107 ? 18.220 17.859 16.903 1.00 13.88 107 ILE A C 1
ATOM 854 O O . ILE A 1 107 ? 18.176 17.725 15.668 1.00 14.00 107 ILE A O 1
ATOM 859 N N . VAL A 1 108 ? 18.789 16.983 17.727 1.00 13.55 108 VAL A N 1
ATOM 860 C CA . VAL A 1 108 ? 19.484 15.746 17.257 1.00 12.69 108 VAL A CA 1
ATOM 861 C C . VAL A 1 108 ? 18.736 14.509 17.759 1.00 12.15 108 VAL A C 1
ATOM 862 O O . VAL A 1 108 ? 18.646 14.279 18.992 1.00 12.11 108 VAL A O 1
ATOM 866 N N . LEU A 1 109 ? 18.203 13.716 16.829 1.00 11.73 109 LEU A N 1
ATOM 867 C CA . LEU A 1 109 ? 17.528 12.424 17.138 1.00 12.02 109 LEU A CA 1
ATOM 868 C C . LEU A 1 109 ? 18.559 11.295 16.997 1.00 11.18 109 LEU A C 1
ATOM 869 O O . LEU A 1 109 ? 19.385 11.341 16.079 1.00 10.38 109 LEU A O 1
ATOM 874 N N . THR A 1 110 ? 18.484 10.306 17.878 1.00 10.53 110 THR A N 1
ATOM 875 C CA . THR A 1 110 ? 19.277 9.067 17.782 1.00 10.80 110 THR A CA 1
ATOM 876 C C . THR A 1 110 ? 18.477 7.957 18.450 1.00 10.61 110 THR A C 1
ATOM 877 O O . THR A 1 110 ? 17.355 8.221 18.981 1.00 11.44 110 THR A O 1
ATOM 881 N N . GLY A 1 111 ? 18.998 6.757 18.326 1.00 10.63 111 GLY A N 1
ATOM 882 C CA . GLY A 1 111 ? 18.493 5.516 18.925 1.00 10.82 111 GLY A CA 1
ATOM 883 C C . GLY A 1 111 ? 19.586 4.493 18.895 1.00 11.76 111 GLY A C 1
ATOM 884 O O . GLY A 1 111 ? 20.771 4.885 18.680 1.00 11.07 111 GLY A O 1
ATOM 885 N N . SER A 1 112 ? 19.209 3.238 18.970 1.00 11.55 112 SER A N 1
ATOM 886 C CA . SER A 1 112 ? 20.187 2.132 18.908 1.00 12.12 112 SER A CA 1
ATOM 887 C C . SER A 1 112 ? 19.514 0.931 18.278 1.00 11.64 112 SER A C 1
ATOM 888 O O . SER A 1 112 ? 18.303 0.753 18.475 1.00 9.40 112 SER A O 1
ATOM 891 N N . MET A 1 113 ? 20.305 0.146 17.544 1.00 12.08 113 MET A N 1
ATOM 892 C CA . MET A 1 113 ? 19.852 -1.152 16.996 1.00 13.16 113 MET A CA 1
ATOM 893 C C . MET A 1 113 ? 19.880 -2.190 18.130 1.00 13.39 113 MET A C 1
ATOM 894 O O . MET A 1 113 ? 19.077 -3.140 18.044 1.00 14.18 113 MET A O 1
ATOM 899 N N . LEU A 1 114 ? 20.689 -1.988 19.178 1.00 12.79 114 LEU A N 1
ATOM 900 C CA . LEU A 1 114 ? 20.771 -2.933 20.328 1.00 15.49 114 LEU A CA 1
ATOM 901 C C . LEU A 1 114 ? 20.390 -2.219 21.611 1.00 14.86 114 LEU A C 1
ATOM 902 O O . LEU A 1 114 ? 20.868 -1.124 21.864 1.00 15.02 114 LEU A O 1
ATOM 907 N N . PRO A 1 115 ? 19.590 -2.850 22.498 1.00 16.92 115 PRO A N 1
ATOM 908 C CA . PRO A 1 115 ? 19.456 -2.367 23.870 1.00 16.68 115 PRO A CA 1
ATOM 909 C C . PRO A 1 115 ? 20.835 -2.171 24.528 1.00 16.64 115 PRO A C 1
ATOM 910 O O . PRO A 1 115 ? 21.783 -2.847 24.162 1.00 15.67 115 PRO A O 1
ATOM 914 N N . ILE A 1 116 ? 20.916 -1.209 25.443 1.00 16.26 116 ILE A N 1
ATOM 915 C CA . ILE A 1 116 ? 22.134 -0.853 26.227 1.00 19.17 116 ILE A CA 1
ATOM 916 C C . ILE A 1 116 ? 22.700 -2.131 26.865 1.00 19.71 116 ILE A C 1
ATOM 917 O O . ILE A 1 116 ? 23.944 -2.310 26.820 1.00 22.22 116 ILE A O 1
ATOM 922 N N . THR A 1 117 ? 21.823 -2.994 27.383 1.00 20.72 117 THR A N 1
ATOM 923 C CA . THR A 1 117 ? 22.171 -4.187 28.198 1.00 23.56 117 THR A CA 1
ATOM 924 C C . THR A 1 117 ? 22.570 -5.381 27.325 1.00 26.16 117 THR A C 1
ATOM 925 O O . THR A 1 117 ? 22.983 -6.398 27.913 1.00 26.42 117 THR A O 1
ATOM 929 N N . GLU A 1 118 ? 22.456 -5.293 25.996 1.00 23.76 118 GLU A N 1
ATOM 930 C CA . GLU A 1 118 ? 23.001 -6.330 25.082 1.00 24.25 118 GLU A CA 1
ATOM 931 C C . GLU A 1 118 ? 24.485 -6.054 24.780 1.00 26.09 118 GLU A C 1
ATOM 932 O O . GLU A 1 118 ? 24.891 -4.868 24.637 1.00 22.63 118 GLU A O 1
ATOM 938 N N . ASN A 1 119 ? 25.273 -7.129 24.655 1.00 27.78 119 ASN A N 1
ATOM 939 C CA . ASN A 1 119 ? 26.727 -7.077 24.334 1.00 30.26 119 ASN A CA 1
ATOM 940 C C . ASN A 1 119 ? 26.954 -6.275 23.049 1.00 25.85 119 ASN A C 1
ATOM 941 O O . ASN A 1 119 ? 26.223 -6.528 22.063 1.00 25.78 119 ASN A O 1
ATOM 946 N N . GLY A 1 120 ? 27.956 -5.382 23.061 1.00 24.95 120 GLY A N 1
ATOM 947 C CA . GLY A 1 120 ? 28.338 -4.509 21.928 1.00 22.04 120 GLY A CA 1
ATOM 948 C C . GLY A 1 120 ? 27.236 -3.522 21.549 1.00 19.99 120 GLY A C 1
ATOM 949 O O . GLY A 1 120 ? 27.164 -3.163 20.344 1.00 18.21 120 GLY A O 1
ATOM 950 N N . SER A 1 121 ? 26.406 -3.078 22.505 1.00 18.00 121 SER A N 1
ATOM 951 C CA . SER A 1 121 ? 25.326 -2.085 22.222 1.00 17.97 121 SER A CA 1
ATOM 952 C C . SER A 1 121 ? 25.933 -0.834 21.584 1.00 15.78 121 SER A C 1
ATOM 953 O O . SER A 1 121 ? 26.972 -0.340 22.065 1.00 16.97 121 SER A O 1
ATOM 956 N N . ASP A 1 122 ? 25.273 -0.342 20.543 1.00 13.21 122 ASP A N 1
ATOM 957 C CA . ASP A 1 122 ? 25.557 0.930 19.857 1.00 13.87 122 ASP A CA 1
ATOM 958 C C . ASP A 1 122 ? 24.955 2.104 20.647 1.00 12.93 122 ASP A C 1
ATOM 959 O O . ASP A 1 122 ? 25.239 3.212 20.234 1.00 12.01 122 ASP A O 1
ATOM 964 N N . ALA A 1 123 ? 24.135 1.889 21.690 1.00 12.47 123 ALA A N 1
ATOM 965 C CA . ALA A 1 123 ? 23.442 3.014 22.381 1.00 12.95 123 ALA A CA 1
ATOM 966 C C . ALA A 1 123 ? 24.430 4.037 22.949 1.00 13.27 123 ALA A C 1
ATOM 967 O O . ALA A 1 123 ? 24.257 5.228 22.689 1.00 11.91 123 ALA A O 1
ATOM 969 N N . PRO A 1 124 ? 25.472 3.665 23.739 1.00 13.93 124 PRO A N 1
ATOM 970 C CA . PRO A 1 124 ? 26.394 4.672 24.272 1.00 14.35 124 PRO A CA 1
ATOM 971 C C . PRO A 1 124 ? 27.051 5.546 23.193 1.00 14.07 124 PRO A C 1
ATOM 972 O O . PRO A 1 124 ? 27.058 6.761 23.352 1.00 12.96 124 PRO A O 1
ATOM 976 N N . ARG A 1 125 ? 27.564 4.904 22.122 1.00 14.07 125 ARG A N 1
ATOM 977 C CA A ARG A 1 125 ? 28.252 5.560 20.975 0.50 13.54 125 ARG A CA 1
ATOM 978 C CA B ARG A 1 125 ? 28.276 5.623 21.040 0.50 13.33 125 ARG A CA 1
ATOM 979 C C . ARG A 1 125 ? 27.290 6.606 20.391 1.00 12.22 125 ARG A C 1
ATOM 980 O O . ARG A 1 125 ? 27.722 7.719 20.127 1.00 10.90 125 ARG A O 1
ATOM 995 N N . ASN A 1 126 ? 26.034 6.216 20.157 1.00 11.54 126 ASN A N 1
ATOM 996 C CA . ASN A 1 126 ? 25.092 7.086 19.406 1.00 12.47 126 ASN A CA 1
ATOM 997 C C . ASN A 1 126 ? 24.689 8.267 20.297 1.00 12.14 126 ASN A C 1
ATOM 998 O O . ASN A 1 126 ? 24.536 9.369 19.750 1.00 11.88 126 ASN A O 1
ATOM 1003 N N . ILE A 1 127 ? 24.390 8.022 21.575 1.00 12.23 127 ILE A N 1
ATOM 1004 C CA . ILE A 1 127 ? 24.069 9.131 22.525 1.00 12.61 127 ILE A CA 1
ATOM 1005 C C . ILE A 1 127 ? 25.258 10.109 22.552 1.00 12.80 127 ILE A C 1
ATOM 1006 O O . ILE A 1 127 ? 25.032 11.324 22.529 1.00 12.34 127 ILE A O 1
ATOM 1011 N N . ARG A 1 128 ? 26.476 9.596 22.619 1.00 14.14 128 ARG A N 1
ATOM 1012 C CA . ARG A 1 128 ? 27.682 10.450 22.746 1.00 15.51 128 ARG A CA 1
ATOM 1013 C C . ARG A 1 128 ? 27.846 11.315 21.500 1.00 14.18 128 ARG A C 1
ATOM 1014 O O . ARG A 1 128 ? 28.052 12.493 21.677 1.00 14.14 128 ARG A O 1
ATOM 1022 N N . THR A 1 129 ? 27.654 10.748 20.297 1.00 13.96 129 THR A N 1
ATOM 1023 C CA . THR A 1 129 ? 27.718 11.453 18.986 1.00 12.83 129 THR A CA 1
ATOM 1024 C C . THR A 1 129 ? 26.653 12.537 18.965 1.00 12.37 129 THR A C 1
ATOM 1025 O O . THR A 1 129 ? 26.938 13.680 18.547 1.00 11.61 129 THR A O 1
ATOM 1029 N N . ALA A 1 130 ? 25.445 12.206 19.413 1.00 12.89 130 ALA A N 1
ATOM 1030 C CA . ALA A 1 130 ? 24.345 13.177 19.478 1.00 12.77 130 ALA A CA 1
ATOM 1031 C C . ALA A 1 130 ? 24.711 14.331 20.417 1.00 13.11 130 ALA A C 1
ATOM 1032 O O . ALA A 1 130 ? 24.409 15.478 20.021 1.00 14.05 130 ALA A O 1
ATOM 1034 N N . ILE A 1 131 ? 25.255 14.035 21.601 1.00 14.64 131 ILE A N 1
ATOM 1035 C CA . ILE A 1 131 ? 25.675 15.105 22.559 1.00 15.10 131 ILE A CA 1
ATOM 1036 C C . ILE A 1 131 ? 26.727 15.992 21.906 1.00 14.80 131 ILE A C 1
ATOM 1037 O O . ILE A 1 131 ? 26.543 17.187 21.980 1.00 15.15 131 ILE A O 1
ATOM 1042 N N . LYS A 1 132 ? 27.743 15.426 21.253 1.00 15.50 132 LYS A N 1
ATOM 1043 C CA . LYS A 1 132 ? 28.855 16.182 20.629 1.00 15.85 132 LYS A CA 1
ATOM 1044 C C . LYS A 1 132 ? 28.278 17.130 19.579 1.00 15.02 132 LYS A C 1
ATOM 1045 O O . LYS A 1 132 ? 28.753 18.273 19.495 1.00 14.63 132 LYS A O 1
ATOM 1048 N N . PHE A 1 133 ? 27.285 16.692 18.779 1.00 13.96 133 PHE A N 1
ATOM 1049 C CA . PHE A 1 133 ? 26.749 17.534 17.690 1.00 13.27 133 PHE A CA 1
ATOM 1050 C C . PHE A 1 133 ? 25.796 18.595 18.262 1.00 13.17 133 PHE A C 1
ATOM 1051 O O . PHE A 1 133 ? 25.785 19.707 17.764 1.00 13.33 133 PHE A O 1
ATOM 1059 N N . ALA A 1 134 ? 25.036 18.267 19.301 1.00 13.40 134 ALA A N 1
ATOM 1060 C CA . ALA A 1 134 ? 24.105 19.191 19.950 1.00 14.71 134 ALA A CA 1
ATOM 1061 C C . ALA A 1 134 ? 24.879 20.353 20.613 1.00 15.95 134 ALA A C 1
ATOM 1062 O O . ALA A 1 134 ? 24.240 21.373 20.824 1.00 15.94 134 ALA A O 1
ATOM 1064 N N . MET A 1 135 ? 26.183 20.204 20.887 1.00 17.50 135 MET A N 1
ATOM 1065 C CA . MET A 1 135 ? 27.094 21.255 21.457 1.00 20.37 135 MET A CA 1
ATOM 1066 C C . MET A 1 135 ? 27.665 22.165 20.357 1.00 19.65 135 MET A C 1
ATOM 1067 O O . MET A 1 135 ? 28.330 23.161 20.720 1.00 19.41 135 MET A O 1
ATOM 1072 N N . GLU A 1 136 ? 27.416 21.868 19.085 1.00 18.01 136 GLU A N 1
ATOM 1073 C CA . GLU A 1 136 ? 27.850 22.712 17.944 1.00 18.42 136 GLU A CA 1
ATOM 1074 C C . GLU A 1 136 ? 26.962 23.929 17.791 1.00 20.25 136 GLU A C 1
ATOM 1075 O O . GLU A 1 136 ? 25.724 23.850 18.037 1.00 17.31 136 GLU A O 1
ATOM 1081 N N . ASP A 1 137 ? 27.587 25.034 17.370 1.00 21.97 137 ASP A N 1
ATOM 1082 C CA . ASP A 1 137 ? 26.879 26.310 17.119 1.00 22.88 137 ASP A CA 1
ATOM 1083 C C . ASP A 1 137 ? 26.254 26.165 15.736 1.00 20.85 137 ASP A C 1
ATOM 1084 O O . ASP A 1 137 ? 26.766 26.770 14.758 1.00 21.99 137 ASP A O 1
ATOM 1089 N N . VAL A 1 138 ? 25.175 25.371 15.657 1.00 19.22 138 VAL A N 1
ATOM 1090 C CA . VAL A 1 138 ? 24.417 25.105 14.408 1.00 16.80 138 VAL A CA 1
ATOM 1091 C C . VAL A 1 138 ? 22.917 25.093 14.739 1.00 16.42 138 VAL A C 1
ATOM 1092 O O . VAL A 1 138 ? 22.578 25.279 15.920 1.00 15.68 138 VAL A O 1
ATOM 1096 N N . ALA A 1 139 ? 22.080 24.976 13.713 1.00 15.38 139 ALA A N 1
ATOM 1097 C CA . ALA A 1 139 ? 20.607 24.957 13.810 1.00 16.59 139 ALA A CA 1
ATOM 1098 C C . ALA A 1 139 ? 20.038 23.979 12.770 1.00 16.83 139 ALA A C 1
ATOM 1099 O O . ALA A 1 139 ? 20.556 23.921 11.648 1.00 15.52 139 ALA A O 1
ATOM 1101 N N . GLY A 1 140 ? 18.985 23.254 13.147 1.00 14.42 140 GLY A N 1
ATOM 1102 C CA . GLY A 1 140 ? 18.303 22.292 12.277 1.00 13.84 140 GLY A CA 1
ATOM 1103 C C . GLY A 1 140 ? 17.909 21.024 13.013 1.00 13.49 140 GLY A C 1
ATOM 1104 O O . GLY A 1 140 ? 18.117 20.925 14.236 1.00 14.31 140 GLY A O 1
ATOM 1105 N N . VAL A 1 141 ? 17.395 20.070 12.253 1.00 13.18 141 VAL A N 1
ATOM 1106 C CA . VAL A 1 141 ? 16.952 18.750 12.754 1.00 12.75 141 VAL A CA 1
ATOM 1107 C C . VAL A 1 141 ? 17.868 17.704 12.118 1.00 11.67 141 VAL A C 1
ATOM 1108 O O . VAL A 1 141 ? 17.879 17.567 10.881 1.00 11.57 141 VAL A O 1
ATOM 1112 N N . PHE A 1 142 ? 18.592 16.982 12.961 1.00 10.69 142 PHE A N 1
ATOM 1113 C CA . PHE A 1 142 ? 19.622 16.024 12.526 1.00 11.53 142 PHE A CA 1
ATOM 1114 C C . PHE A 1 142 ? 19.381 14.669 13.171 1.00 11.24 142 PHE A C 1
ATOM 1115 O O . PHE A 1 142 ? 18.697 14.553 14.204 1.00 10.63 142 PHE A O 1
ATOM 1123 N N . VAL A 1 143 ? 19.989 13.664 12.553 1.00 10.83 143 VAL A N 1
ATOM 1124 C CA . VAL A 1 143 ? 20.035 12.291 13.092 1.00 10.14 143 VAL A CA 1
ATOM 1125 C C . VAL A 1 143 ? 21.515 11.960 13.277 1.00 10.79 143 VAL A C 1
ATOM 1126 O O . VAL A 1 143 ? 22.267 12.243 12.353 1.00 10.41 143 VAL A O 1
ATOM 1130 N N . ALA A 1 144 ? 21.859 11.444 14.455 1.00 11.57 144 ALA A N 1
ATOM 1131 C CA . ALA A 1 144 ? 23.196 10.928 14.798 1.00 11.47 144 ALA A CA 1
ATOM 1132 C C . ALA A 1 144 ? 23.105 9.411 14.764 1.00 11.52 144 ALA A C 1
ATOM 1133 O O . ALA A 1 144 ? 22.260 8.847 15.442 1.00 11.50 144 ALA A O 1
ATOM 1135 N N . PHE A 1 145 ? 23.936 8.753 13.969 1.00 11.11 145 PHE A N 1
ATOM 1136 C CA . PHE A 1 145 ? 23.952 7.282 13.951 1.00 11.53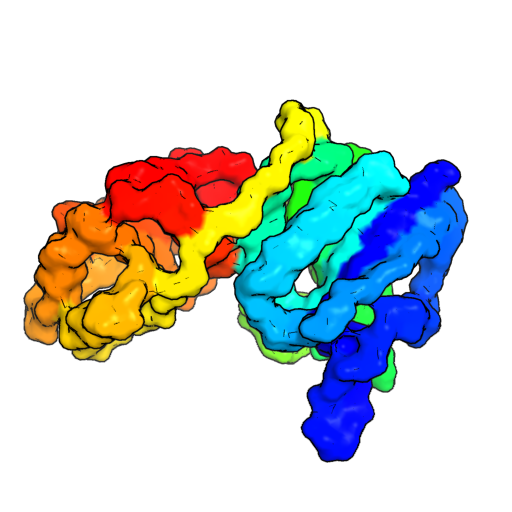 145 PHE A CA 1
ATOM 1137 C C . PHE A 1 145 ? 25.277 6.819 13.388 1.00 12.21 145 PHE A C 1
ATOM 1138 O O . PHE A 1 145 ? 25.631 7.333 12.337 1.00 12.95 145 PHE A O 1
ATOM 1146 N N . MET A 1 146 ? 25.920 5.896 14.084 1.00 13.44 146 MET A N 1
ATOM 1147 C CA . MET A 1 146 ? 27.153 5.199 13.626 1.00 15.02 146 MET A CA 1
ATOM 1148 C C . MET A 1 146 ? 28.170 6.257 13.184 1.00 14.77 146 MET A C 1
ATOM 1149 O O . MET A 1 146 ? 28.691 6.168 12.046 1.00 14.09 146 MET A O 1
ATOM 1154 N N . ASP A 1 147 ? 28.413 7.260 14.052 1.00 14.25 147 ASP A N 1
ATOM 1155 C CA . ASP A 1 147 ? 29.434 8.340 13.919 1.00 14.83 147 ASP A CA 1
ATOM 1156 C C . ASP A 1 147 ? 29.046 9.371 12.849 1.00 13.82 147 ASP A C 1
ATOM 1157 O O . ASP A 1 147 ? 29.793 10.359 12.707 1.00 15.90 147 ASP A O 1
ATOM 1162 N N . LYS A 1 148 ? 27.894 9.230 12.172 1.00 12.46 148 LYS A N 1
ATOM 1163 C CA . LYS A 1 148 ? 27.441 10.174 11.125 1.00 11.68 148 LYS A CA 1
ATOM 1164 C C . LYS A 1 148 ? 26.398 11.142 11.700 1.00 10.86 148 LYS A C 1
ATOM 1165 O O . LYS A 1 148 ? 25.548 10.711 12.498 1.00 9.48 148 LYS A O 1
ATOM 1171 N N . ILE A 1 149 ? 26.417 12.365 11.200 1.00 10.84 149 ILE A N 1
ATOM 1172 C CA . ILE A 1 149 ? 25.328 13.341 11.404 1.00 12.23 149 ILE A CA 1
ATOM 1173 C C . ILE A 1 149 ? 24.688 13.536 10.057 1.00 12.23 149 ILE A C 1
ATOM 1174 O O . ILE A 1 149 ? 25.404 13.955 9.098 1.00 11.72 149 ILE A O 1
ATOM 1179 N N . MET A 1 150 ? 23.385 13.312 10.010 1.00 12.30 150 MET A N 1
ATOM 1180 C CA . MET A 1 150 ? 22.613 13.349 8.754 1.00 12.70 150 MET A CA 1
ATOM 1181 C C . MET A 1 150 ? 21.468 14.326 8.934 1.00 12.95 150 MET A C 1
ATOM 1182 O O . MET A 1 150 ? 20.955 14.452 10.040 1.00 13.22 150 MET A O 1
ATOM 1187 N N . LEU A 1 151 ? 21.151 15.030 7.873 1.00 12.27 151 LEU A N 1
ATOM 1188 C CA . LEU A 1 151 ? 19.938 15.856 7.830 1.00 12.77 151 LEU A CA 1
ATOM 1189 C C . LEU A 1 151 ? 18.733 14.952 8.076 1.00 11.87 151 LEU A C 1
ATOM 1190 O O . LEU A 1 151 ? 18.549 13.973 7.321 1.00 11.77 151 LEU A O 1
ATOM 1195 N N . GLY A 1 152 ? 17.914 15.295 9.069 1.00 11.90 152 GLY A N 1
ATOM 1196 C CA . GLY A 1 152 ? 16.758 14.484 9.510 1.00 11.65 152 GLY A CA 1
ATOM 1197 C C . GLY A 1 152 ? 15.792 14.162 8.380 1.00 12.80 152 GLY A C 1
ATOM 1198 O O . GLY A 1 152 ? 15.424 13.005 8.235 1.00 12.35 152 GLY A O 1
ATOM 1199 N N . CYS A 1 153 ? 15.440 15.151 7.556 1.00 12.37 153 CYS A N 1
ATOM 1200 C CA . CYS A 1 153 ? 14.484 14.998 6.441 1.00 12.41 153 CYS A CA 1
ATOM 1201 C C . CYS A 1 153 ? 15.089 14.247 5.242 1.00 11.86 153 CYS A C 1
ATOM 1202 O O . CYS A 1 153 ? 14.375 14.154 4.228 1.00 11.04 153 CYS A O 1
ATOM 1205 N N . ARG A 1 154 ? 16.342 13.803 5.321 1.00 11.43 154 ARG A N 1
ATOM 1206 C CA . ARG A 1 154 ? 17.023 12.961 4.313 1.00 12.31 154 ARG A CA 1
ATOM 1207 C C . ARG A 1 154 ? 17.367 11.548 4.834 1.00 13.53 154 ARG A C 1
ATOM 1208 O O . ARG A 1 154 ? 18.024 10.790 4.048 1.00 15.39 154 ARG A O 1
ATOM 1216 N N . THR A 1 155 ? 16.997 11.157 6.054 1.00 14.18 155 THR A N 1
ATOM 1217 C CA . THR A 1 155 ? 17.370 9.836 6.618 1.00 15.22 155 THR A CA 1
ATOM 1218 C C . THR A 1 155 ? 16.327 8.769 6.290 1.00 14.19 155 THR A C 1
ATOM 1219 O O . THR A 1 155 ? 15.100 9.088 6.271 1.00 12.25 155 THR A O 1
ATOM 1223 N N . SER A 1 156 ? 16.801 7.543 6.025 1.00 14.22 156 SER A N 1
ATOM 1224 C CA . SER A 1 156 ? 15.950 6.322 5.975 1.00 13.81 156 SER A CA 1
ATOM 1225 C C . SER A 1 156 ? 16.693 5.206 6.710 1.00 12.29 156 SER A C 1
ATOM 1226 O O . SER A 1 156 ? 17.945 5.137 6.610 1.00 11.67 156 SER A O 1
ATOM 1229 N N . LYS A 1 157 ? 15.965 4.405 7.471 1.00 11.95 157 LYS A N 1
ATOM 1230 C CA . LYS A 1 157 ? 16.483 3.127 7.998 1.00 11.04 157 LYS A CA 1
ATOM 1231 C C . LYS A 1 157 ? 16.579 2.104 6.846 1.00 10.54 157 LYS A C 1
ATOM 1232 O O . LYS A 1 157 ? 15.556 1.690 6.308 1.00 9.47 157 LYS A O 1
ATOM 1238 N N . VAL A 1 158 ? 17.776 1.693 6.479 1.00 10.39 158 VAL A N 1
ATOM 1239 C CA . VAL A 1 158 ? 18.030 0.822 5.285 1.00 10.84 158 VAL A CA 1
ATOM 1240 C C . VAL A 1 158 ? 18.128 -0.663 5.671 1.00 10.81 158 VAL A C 1
ATOM 1241 O O . VAL A 1 158 ? 18.084 -1.522 4.758 1.00 11.51 158 VAL A O 1
ATOM 1245 N N . ARG A 1 159 ? 18.273 -1.004 6.950 1.00 10.39 159 ARG A N 1
ATOM 1246 C CA . ARG A 1 159 ? 18.419 -2.410 7.355 1.00 11.84 159 ARG A CA 1
ATOM 1247 C C . ARG A 1 159 ? 17.862 -2.632 8.760 1.00 11.53 159 ARG A C 1
ATOM 1248 O O . ARG A 1 159 ? 17.748 -1.665 9.520 1.00 12.64 159 ARG A O 1
ATOM 1256 N N . THR A 1 160 ? 17.612 -3.883 9.100 1.00 10.52 160 THR A N 1
ATOM 1257 C CA . THR A 1 160 ? 16.930 -4.254 10.366 1.00 12.01 160 THR A CA 1
ATOM 1258 C C . THR A 1 160 ? 17.878 -4.792 11.438 1.00 12.20 160 THR A C 1
ATOM 1259 O O . THR A 1 160 ? 17.380 -4.893 12.554 1.00 13.80 160 THR A O 1
ATOM 1263 N N . LEU A 1 161 ? 19.155 -5.071 11.137 1.00 13.28 161 LEU A N 1
ATOM 1264 C CA . LEU A 1 161 ? 20.082 -5.723 12.101 1.00 14.70 161 LEU A CA 1
ATOM 1265 C C . LEU A 1 161 ? 21.405 -4.970 12.172 1.00 15.29 161 LEU A C 1
ATOM 1266 O O . LEU A 1 161 ? 21.852 -4.710 13.294 1.00 15.75 161 LEU A O 1
ATOM 1271 N N . GLY A 1 162 ? 22.029 -4.687 11.022 1.00 14.93 162 GLY A N 1
ATOM 1272 C CA . GLY A 1 162 ? 23.317 -3.987 10.926 1.00 14.99 162 GLY A CA 1
ATOM 1273 C C . GLY A 1 162 ? 23.306 -2.682 11.727 1.00 14.51 162 GLY A C 1
ATOM 1274 O O . GLY A 1 162 ? 22.309 -1.946 11.674 1.00 14.53 162 GLY A O 1
ATOM 1275 N N . LEU A 1 163 ? 24.406 -2.378 12.409 1.00 13.53 163 LEU A N 1
ATOM 1276 C CA . LEU A 1 163 ? 24.532 -1.138 13.224 1.00 14.22 163 LEU A CA 1
ATOM 1277 C C . LEU A 1 163 ? 24.560 0.092 12.325 1.00 13.25 163 LEU A C 1
ATOM 1278 O O . LEU A 1 163 ? 24.178 1.143 12.833 1.00 15.09 163 LEU A O 1
ATOM 1283 N N . ASN A 1 164 ? 25.061 0.009 11.092 1.00 12.08 164 ASN A N 1
ATOM 1284 C CA . ASN A 1 164 ? 25.066 1.163 10.171 1.00 12.90 164 ASN A CA 1
ATOM 1285 C C . ASN A 1 164 ? 23.712 1.223 9.467 1.00 12.08 164 ASN A C 1
ATOM 1286 O O . ASN A 1 164 ? 23.649 1.011 8.239 1.00 11.98 164 ASN A O 1
ATOM 1291 N N . ALA A 1 165 ? 22.665 1.504 10.232 1.00 12.17 165 ALA A N 1
ATOM 1292 C CA . ALA A 1 165 ? 21.267 1.254 9.803 1.00 11.39 165 ALA A CA 1
ATOM 1293 C C . ALA A 1 165 ? 20.647 2.462 9.085 1.00 11.11 165 ALA A C 1
ATOM 1294 O O . ALA A 1 165 ? 19.581 2.249 8.382 1.00 12.09 165 ALA A O 1
ATOM 1296 N N . PHE A 1 166 ? 21.195 3.668 9.254 1.00 10.39 166 PHE A N 1
ATOM 1297 C CA . PHE A 1 166 ? 20.649 4.911 8.664 1.00 10.66 166 PHE A CA 1
ATOM 1298 C C . PHE A 1 166 ? 21.587 5.485 7.611 1.00 10.84 166 PHE A C 1
ATOM 1299 O O . PHE A 1 166 ? 22.813 5.654 7.849 1.00 11.77 166 PHE A O 1
ATOM 1307 N N . MET A 1 167 ? 20.972 5.921 6.518 1.00 11.12 167 MET A N 1
ATOM 1308 C CA . MET A 1 167 ? 21.694 6.544 5.389 1.00 11.10 167 MET A CA 1
ATOM 1309 C C . MET A 1 167 ? 21.019 7.864 5.056 1.00 10.91 167 MET A C 1
ATOM 1310 O O . MET A 1 167 ? 19.750 7.947 5.213 1.00 9.78 167 MET A O 1
ATOM 1315 N N . SER A 1 168 ? 21.822 8.801 4.567 1.00 11.02 168 SER A N 1
ATOM 1316 C CA . SER A 1 168 ? 21.358 10.052 3.926 1.00 12.50 168 SER A CA 1
ATOM 1317 C C . SER A 1 168 ? 21.021 9.715 2.466 1.00 12.48 168 SER A C 1
ATOM 1318 O O . SER A 1 168 ? 21.863 9.129 1.798 1.00 12.96 168 SER A O 1
ATOM 1321 N N . ILE A 1 169 ? 19.770 9.909 2.050 1.00 10.22 169 ILE A N 1
ATOM 1322 C CA . ILE A 1 169 ? 19.310 9.394 0.736 1.00 10.98 169 ILE A CA 1
ATOM 1323 C C . ILE A 1 169 ? 19.362 10.546 -0.289 1.00 11.01 169 ILE A C 1
ATOM 1324 O O . ILE A 1 169 ? 18.637 11.550 -0.114 1.00 10.56 169 ILE A O 1
ATOM 1329 N N . ASN A 1 170 ? 20.227 10.436 -1.301 1.00 11.68 170 ASN A N 1
ATOM 1330 C CA . ASN A 1 170 ? 20.305 11.449 -2.408 1.00 11.88 170 ASN A CA 1
ATOM 1331 C C . ASN A 1 170 ? 20.763 12.811 -1.870 1.00 13.37 170 ASN A C 1
ATOM 1332 O O . ASN A 1 170 ? 20.431 13.828 -2.458 1.00 14.65 170 ASN A O 1
ATOM 1337 N N . TYR A 1 171 ? 21.534 12.838 -0.801 1.00 13.60 171 TYR A N 1
ATOM 1338 C CA . TYR A 1 171 ? 21.965 14.097 -0.169 1.00 13.86 171 TYR A CA 1
ATOM 1339 C C . TYR A 1 171 ? 23.230 13.762 0.603 1.00 13.03 171 TYR A C 1
ATOM 1340 O O . TYR A 1 171 ? 23.324 12.673 1.167 1.00 13.87 171 TYR A O 1
ATOM 1349 N N . PRO A 1 172 ? 24.210 14.671 0.716 1.00 13.24 172 PRO A N 1
ATOM 1350 C CA . PRO A 1 172 ? 25.403 14.337 1.481 1.00 13.79 172 PRO A CA 1
ATOM 1351 C C . PRO A 1 172 ? 25.079 14.272 2.982 1.00 13.59 172 PRO A C 1
ATOM 1352 O O . PRO A 1 172 ? 24.189 14.993 3.460 1.00 12.73 172 PRO A O 1
ATOM 1356 N N . ASP A 1 173 ? 25.888 13.513 3.716 1.00 13.96 173 ASP A N 1
ATOM 1357 C CA . ASP A 1 173 ? 25.945 13.630 5.197 1.00 13.80 173 ASP A CA 1
ATOM 1358 C C . ASP A 1 173 ? 26.294 15.077 5.579 1.00 14.49 173 ASP A C 1
ATOM 1359 O O . ASP A 1 173 ? 26.962 15.788 4.785 1.00 13.20 173 ASP A O 1
ATOM 1364 N N . VAL A 1 174 ? 25.808 15.527 6.740 1.00 12.92 174 VAL A N 1
ATOM 1365 C CA . VAL A 1 174 ? 26.172 16.846 7.329 1.00 12.69 174 VAL A CA 1
ATOM 1366 C C . VAL A 1 174 ? 27.600 16.764 7.868 1.00 12.96 174 VAL A C 1
ATOM 1367 O O . VAL A 1 174 ? 28.389 17.632 7.546 1.00 14.59 174 VAL A O 1
ATOM 1371 N N . ALA A 1 175 ? 27.915 15.747 8.643 1.00 13.70 175 ALA A N 1
ATOM 1372 C CA . ALA A 1 175 ? 29.223 15.648 9.319 1.00 13.69 175 ALA A CA 1
ATOM 1373 C C . ALA A 1 175 ? 29.544 14.214 9.719 1.00 13.78 175 ALA A C 1
ATOM 1374 O O . ALA A 1 175 ? 28.692 13.338 9.749 1.00 13.78 175 ALA A O 1
ATOM 1376 N N . TYR A 1 176 ? 30.804 14.001 10.050 1.00 16.00 176 TYR A N 1
ATOM 1377 C CA . TYR A 1 176 ? 31.313 12.765 10.672 1.00 16.15 176 TYR A CA 1
ATOM 1378 C C . TYR A 1 176 ? 32.017 13.157 11.981 1.00 16.76 176 TYR A C 1
ATOM 1379 O O . TYR A 1 176 ? 32.732 14.170 12.017 1.00 17.02 176 TYR A O 1
ATOM 1388 N N . VAL A 1 177 ? 31.778 12.412 13.050 1.00 17.94 177 VAL A N 1
ATOM 1389 C CA . VAL A 1 177 ? 32.353 12.643 14.409 1.00 20.14 177 VAL A CA 1
ATOM 1390 C C . VAL A 1 177 ? 33.329 11.501 14.718 1.00 24.18 177 VAL A C 1
ATOM 1391 O O . VAL A 1 177 ? 32.897 10.336 14.644 1.00 22.69 177 VAL A O 1
ATOM 1395 N N . LYS A 1 178 ? 34.600 11.834 15.003 1.00 28.69 178 LYS A N 1
ATOM 1396 C CA . LYS A 1 178 ? 35.658 10.977 15.605 1.00 35.07 178 LYS A CA 1
ATOM 1397 C C . LYS A 1 178 ? 36.052 11.643 16.938 1.00 38.06 178 LYS A C 1
ATOM 1398 O O . LYS A 1 178 ? 36.867 12.576 16.907 1.00 42.69 178 LYS A O 1
ATOM 1400 N N . GLY A 1 179 ? 35.368 11.279 18.028 1.00 35.00 179 GLY A N 1
ATOM 1401 C CA . GLY A 1 179 ? 35.604 11.759 19.400 1.00 40.45 179 GLY A CA 1
ATOM 1402 C C . GLY A 1 179 ? 35.177 13.209 19.619 1.00 43.08 179 GLY A C 1
ATOM 1403 O O . GLY A 1 179 ? 33.969 13.540 19.420 1.00 49.44 179 GLY A O 1
ATOM 1404 N N . GLU A 1 180 ? 36.128 14.052 20.032 1.00 42.24 180 GLU A N 1
ATOM 1405 C CA . GLU A 1 180 ? 35.967 15.528 20.115 1.00 41.55 180 GLU A CA 1
ATOM 1406 C C . GLU A 1 180 ? 36.207 16.160 18.728 1.00 34.07 180 GLU A C 1
ATOM 1407 O O . GLU A 1 180 ? 36.116 17.391 18.672 1.00 39.13 180 GLU A O 1
ATOM 1409 N N . LYS A 1 181 ? 36.466 15.380 17.660 1.00 29.62 181 LYS A N 1
ATOM 1410 C CA . LYS A 1 181 ? 36.646 15.873 16.262 1.00 27.69 181 LYS A CA 1
ATOM 1411 C C . LYS A 1 181 ? 35.353 15.758 15.433 1.00 25.46 181 LYS A C 1
ATOM 1412 O O . LYS A 1 181 ? 34.936 14.655 15.082 1.00 25.20 181 LYS A O 1
ATOM 1418 N N . ILE A 1 182 ? 34.798 16.892 15.053 1.00 25.75 182 ILE A N 1
ATOM 1419 C CA . ILE A 1 182 ? 33.644 17.012 14.124 1.00 23.71 182 ILE A CA 1
ATOM 1420 C C . ILE A 1 182 ? 34.188 17.474 12.772 1.00 22.23 182 ILE A C 1
ATOM 1421 O O . ILE A 1 182 ? 34.728 18.580 12.695 1.00 22.38 182 ILE A O 1
ATOM 1426 N N . LEU A 1 183 ? 33.989 16.659 11.735 1.00 19.26 183 LEU A N 1
ATOM 1427 C CA . LEU A 1 183 ? 34.405 16.950 10.351 1.00 19.34 183 LEU A CA 1
ATOM 1428 C C . LEU A 1 183 ? 33.147 17.247 9.538 1.00 17.56 183 LEU A C 1
ATOM 1429 O O . LEU A 1 183 ? 32.409 16.307 9.225 1.00 18.03 183 LEU A O 1
ATOM 1434 N N . TYR A 1 184 ? 32.939 18.504 9.201 1.00 16.87 184 TYR A N 1
ATOM 1435 C CA . TYR A 1 184 ? 31.753 18.979 8.455 1.00 16.14 184 TYR A CA 1
ATOM 1436 C C . TYR A 1 184 ? 31.874 18.576 6.999 1.00 16.17 184 TYR A C 1
ATOM 1437 O O . TYR A 1 184 ? 32.856 18.935 6.324 1.00 15.24 184 TYR A O 1
ATOM 1446 N N . ASN A 1 185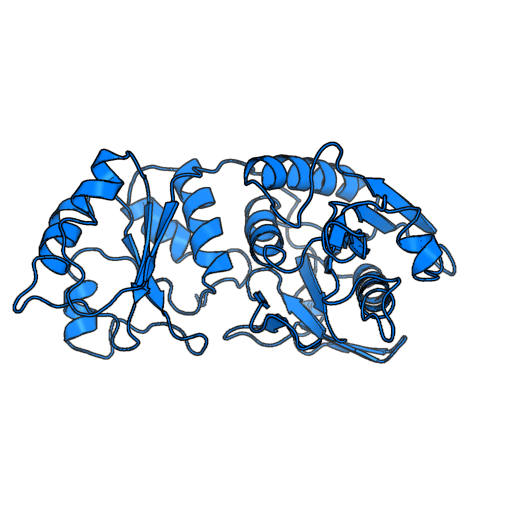 ? 30.851 17.891 6.511 1.00 14.88 185 ASN A N 1
ATOM 1447 C CA . ASN A 1 185 ? 30.813 17.407 5.118 1.00 15.86 185 ASN A CA 1
ATOM 1448 C C . ASN A 1 185 ? 30.061 18.447 4.287 1.00 17.05 185 ASN A C 1
ATOM 1449 O O . ASN A 1 185 ? 30.407 18.657 3.123 1.00 19.68 185 ASN A O 1
ATOM 1454 N N . ILE A 1 186 ? 29.035 19.065 4.865 1.00 16.91 186 ILE A N 1
ATOM 1455 C CA . ILE A 1 186 ? 28.423 20.321 4.356 1.00 17.34 186 ILE A CA 1
ATOM 1456 C C . ILE A 1 186 ? 28.868 21.419 5.317 1.00 18.82 186 ILE A C 1
ATOM 1457 O O . ILE A 1 186 ? 28.830 21.189 6.523 1.00 19.54 186 ILE A O 1
ATOM 1462 N N . PRO A 1 187 ? 29.302 22.605 4.820 1.00 20.01 187 PRO A N 1
ATOM 1463 C CA . PRO A 1 187 ? 29.884 23.614 5.689 1.00 20.65 187 PRO A CA 1
ATOM 1464 C C . PRO A 1 187 ? 28.969 24.026 6.851 1.00 19.08 187 PRO A C 1
ATOM 1465 O O . PRO A 1 187 ? 27.752 24.163 6.673 1.00 18.52 187 PRO A O 1
ATOM 1469 N N . LYS A 1 188 ? 29.579 24.196 8.020 1.00 21.14 188 LYS A N 1
ATOM 1470 C CA . LYS A 1 188 ? 28.904 24.554 9.292 1.00 21.17 188 LYS A CA 1
ATOM 1471 C C . LYS A 1 188 ? 28.116 25.844 9.071 1.00 21.60 188 LYS A C 1
ATOM 1472 O O . LYS A 1 188 ? 26.994 25.971 9.629 1.00 19.25 188 LYS A O 1
ATOM 1478 N N . GLU A 1 189 ? 28.681 26.734 8.239 1.00 22.70 189 GLU A N 1
ATOM 1479 C CA . GLU A 1 189 ? 28.124 28.044 7.784 1.00 26.61 189 GLU A CA 1
ATOM 1480 C C . GLU A 1 189 ? 26.725 27.849 7.196 1.00 23.48 189 GLU A C 1
ATOM 1481 O O . GLU A 1 189 ? 25.900 28.739 7.360 1.00 27.40 189 GLU A O 1
ATOM 1487 N N . LYS A 1 190 ? 26.437 26.717 6.548 1.00 22.51 190 LYS A N 1
ATOM 1488 C CA . LYS A 1 190 ? 25.095 26.466 5.942 1.00 24.50 190 LYS A CA 1
ATOM 1489 C C . LYS A 1 190 ? 24.025 26.041 6.961 1.00 21.30 190 LYS A C 1
ATOM 1490 O O . LYS A 1 190 ? 22.848 25.921 6.517 1.00 21.62 190 LYS A O 1
ATOM 1496 N N . PHE A 1 191 ? 24.333 25.891 8.252 1.00 19.26 191 PHE A N 1
ATOM 1497 C CA . PHE A 1 191 ? 23.343 25.482 9.299 1.00 18.50 191 PHE A CA 1
ATOM 1498 C C . PHE A 1 191 ? 23.275 26.534 10.398 1.00 19.72 191 PHE A C 1
ATOM 1499 O O . PHE A 1 191 ? 23.270 26.153 11.588 1.00 19.08 191 PHE A O 1
ATOM 1507 N N . GLN A 1 192 ? 23.268 27.811 10.017 1.00 23.08 192 GLN A N 1
ATOM 1508 C CA . GLN A 1 192 ? 23.190 28.931 10.993 1.00 25.48 192 GLN A CA 1
ATOM 1509 C C . GLN A 1 192 ? 21.760 29.422 11.081 1.00 24.10 192 GLN A C 1
ATOM 1510 O O . GLN A 1 192 ? 21.049 29.346 10.100 1.00 26.42 192 GLN A O 1
ATOM 1516 N N . PRO A 1 193 ? 21.314 29.935 12.252 1.00 27.77 193 PRO A N 1
ATOM 1517 C CA . PRO A 1 193 ? 19.977 30.508 12.391 1.00 33.29 193 PRO A CA 1
ATOM 1518 C C . PRO A 1 193 ? 19.684 31.585 11.337 1.00 37.75 193 PRO A C 1
ATOM 1519 O O . PRO A 1 193 ? 20.609 32.342 11.037 1.00 33.67 193 PRO A O 1
ATOM 1523 N N . ASN A 1 194 ? 18.463 31.595 10.795 1.00 42.34 194 ASN A N 1
ATOM 1524 C CA . ASN A 1 194 ? 18.037 32.462 9.658 1.00 52.36 194 ASN A CA 1
ATOM 1525 C C . ASN A 1 194 ? 16.519 32.647 9.768 1.00 54.82 194 ASN A C 1
ATOM 1526 O O . ASN A 1 194 ? 15.794 31.779 9.232 1.00 68.85 194 ASN A O 1
ATOM 1528 N N . GLY A 1 195 ? 16.077 33.693 10.483 1.00 48.48 195 GLY A N 1
ATOM 1529 C CA . GLY A 1 195 ? 14.660 33.966 10.816 1.00 47.49 195 GLY A CA 1
ATOM 1530 C C . GLY A 1 195 ? 14.265 33.316 12.132 1.00 44.13 195 GLY A C 1
ATOM 1531 O O . GLY A 1 195 ? 15.026 32.454 12.583 1.00 51.41 195 GLY A O 1
ATOM 1532 N N . SER A 1 196 ? 13.097 33.668 12.690 1.00 39.75 196 SER A N 1
ATOM 1533 C CA . SER A 1 196 ? 12.658 33.346 14.081 1.00 34.85 196 SER A CA 1
ATOM 1534 C C . SER A 1 196 ? 11.899 32.009 14.129 1.00 28.63 196 SER A C 1
ATOM 1535 O O . SER A 1 196 ? 11.129 31.705 13.212 1.00 22.35 196 SER A O 1
ATOM 1538 N N . PRO A 1 197 ? 12.053 31.168 15.189 1.00 24.32 197 PRO A N 1
ATOM 1539 C CA . PRO A 1 197 ? 11.357 29.882 15.243 1.00 22.29 197 PRO A CA 1
ATOM 1540 C C . PRO A 1 197 ? 9.826 30.015 15.195 1.00 22.42 197 PRO A C 1
ATOM 1541 O O . PRO A 1 197 ? 9.280 30.911 15.808 1.00 18.33 197 PRO A O 1
ATOM 1545 N N . GLU A 1 198 ? 9.177 29.137 14.433 1.00 22.06 198 GLU A N 1
ATOM 1546 C CA . GLU A 1 198 ? 7.698 29.091 14.273 1.00 24.79 198 GLU A CA 1
ATOM 1547 C C . GLU A 1 198 ? 7.244 27.645 14.482 1.00 24.18 198 GLU A C 1
ATOM 1548 O O . GLU A 1 198 ? 7.922 26.729 13.968 1.00 22.56 198 GLU A O 1
ATOM 1554 N N . LEU A 1 199 ? 6.149 27.451 15.201 1.00 20.52 199 LEU A N 1
ATOM 1555 C CA . LEU A 1 199 ? 5.584 26.117 15.443 1.00 21.05 199 LEU A CA 1
ATOM 1556 C C . LEU A 1 199 ? 4.333 25.962 14.569 1.00 21.69 199 LEU A C 1
ATOM 1557 O O . LEU A 1 199 ? 3.445 26.801 14.712 1.00 20.12 199 LEU A O 1
ATOM 1562 N N . ASP A 1 200 ? 4.251 24.909 13.746 1.00 19.02 200 ASP A N 1
ATOM 1563 C CA . ASP A 1 200 ? 3.060 24.627 12.896 1.00 18.70 200 ASP A CA 1
ATOM 1564 C C . ASP A 1 200 ? 2.808 23.111 12.897 1.00 18.34 200 ASP A C 1
ATOM 1565 O O . ASP A 1 200 ? 3.446 22.430 12.084 1.00 16.11 200 ASP A O 1
ATOM 1570 N N . THR A 1 201 ? 1.911 22.642 13.769 1.00 18.08 201 THR A N 1
ATOM 1571 C CA . THR A 1 201 ? 1.586 21.204 14.007 1.00 18.04 201 THR A CA 1
ATOM 1572 C C . THR A 1 201 ? 0.326 20.757 13.232 1.00 17.31 201 THR A C 1
ATOM 157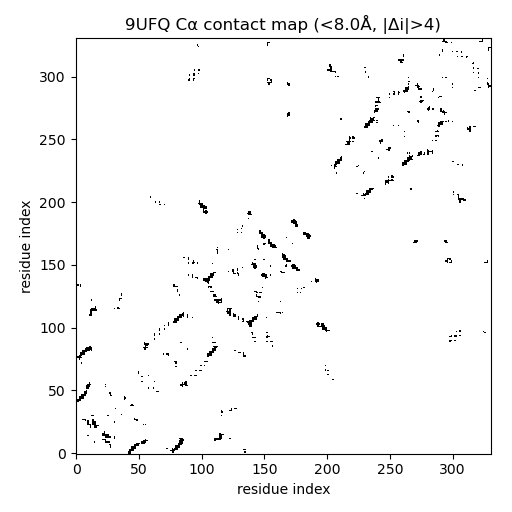3 O O . THR A 1 201 ? -0.221 19.700 13.589 1.00 17.37 201 THR A O 1
ATOM 1577 N N . LYS A 1 202 ? -0.145 21.524 12.255 1.00 17.34 202 LYS A N 1
ATOM 1578 C CA . LYS A 1 202 ? -1.305 21.118 11.434 1.00 19.06 202 LYS A CA 1
ATOM 1579 C C . LYS A 1 202 ? -0.879 19.907 10.595 1.00 17.65 202 LYS A C 1
ATOM 1580 O O . LYS A 1 202 ? 0.251 19.913 10.011 1.00 16.42 202 LYS A O 1
ATOM 1586 N N . TYR A 1 203 ? -1.745 18.910 10.516 1.00 16.70 203 TYR A N 1
ATOM 1587 C CA . TYR A 1 203 ? -1.499 17.741 9.633 1.00 15.28 203 TYR A CA 1
ATOM 1588 C C . TYR A 1 203 ? -2.791 16.934 9.487 1.00 15.79 203 TYR A C 1
ATOM 1589 O O . TYR A 1 203 ? -3.673 16.994 10.353 1.00 15.76 203 TYR A O 1
ATOM 1598 N N . GLU A 1 204 ? -2.878 16.215 8.381 1.00 13.86 204 GLU A N 1
ATOM 1599 C CA . GLU A 1 204 ? -3.957 15.253 8.071 1.00 14.36 204 GLU A CA 1
ATOM 1600 C C . GLU A 1 204 ? -3.289 13.887 8.081 1.00 13.99 204 GLU A C 1
ATOM 1601 O O . GLU A 1 204 ? -2.425 13.648 7.253 1.00 13.79 204 GLU A O 1
ATOM 1607 N N . PRO A 1 205 ? -3.659 12.955 8.984 1.00 14.18 205 PRO A N 1
ATOM 1608 C CA . PRO A 1 205 ? -2.986 11.661 9.046 1.00 14.86 205 PRO A CA 1
ATOM 1609 C C . PRO A 1 205 ? -3.378 10.625 7.986 1.00 15.16 205 PRO A C 1
ATOM 1610 O O . PRO A 1 205 ? -2.620 9.729 7.829 1.00 14.85 205 PRO A O 1
ATOM 1614 N N . ARG A 1 206 ? -4.524 10.763 7.297 1.00 12.88 206 ARG A N 1
ATOM 1615 C CA . ARG A 1 206 ? -5.053 9.712 6.383 1.00 13.67 206 ARG A CA 1
ATOM 1616 C C . ARG A 1 206 ? -4.315 9.770 5.055 1.00 12.51 206 ARG A C 1
ATOM 1617 O O . ARG A 1 206 ? -4.900 10.140 4.024 1.00 12.29 206 ARG A O 1
ATOM 1625 N N . VAL A 1 207 ? -3.044 9.364 5.088 1.00 13.76 207 VAL A N 1
ATOM 1626 C CA . VAL A 1 207 ? -2.204 9.158 3.875 1.00 13.37 207 VAL A CA 1
ATOM 1627 C C . VAL A 1 207 ? -1.943 7.656 3.815 1.00 13.75 207 VAL A C 1
ATOM 1628 O O . VAL A 1 207 ? -1.527 7.075 4.819 1.00 13.70 207 VAL A O 1
ATOM 1632 N N . VAL A 1 208 ? -2.168 7.048 2.658 1.00 12.42 208 VAL A N 1
ATOM 1633 C CA . VAL A 1 208 ? -1.956 5.596 2.481 1.00 11.83 208 VAL A CA 1
ATOM 1634 C C . VAL A 1 208 ? -0.830 5.448 1.465 1.00 11.00 208 VAL A C 1
ATOM 1635 O O . VAL A 1 208 ? -0.799 6.233 0.479 1.00 9.70 208 VAL A O 1
ATOM 1639 N N . VAL A 1 209 ? 0.026 4.490 1.741 1.00 10.36 209 VAL A N 1
ATOM 1640 C CA . VAL A 1 209 ? 1.232 4.252 0.912 1.00 10.62 209 VAL A CA 1
ATOM 1641 C C . VAL A 1 209 ? 1.137 2.845 0.346 1.00 10.17 209 VAL A C 1
ATOM 1642 O O . VAL A 1 209 ? 1.127 1.836 1.113 1.00 10.06 209 VAL A O 1
ATOM 1646 N N . LEU A 1 210 ? 1.130 2.793 -0.971 1.00 12.63 210 LEU A N 1
ATOM 1647 C CA . LEU A 1 210 ? 1.041 1.560 -1.763 1.00 11.85 210 LEU A CA 1
ATOM 1648 C C . LEU A 1 210 ? 2.366 1.326 -2.483 1.00 11.74 210 LEU A C 1
ATOM 1649 O O . LEU A 1 210 ? 2.842 2.253 -3.150 1.00 10.52 210 LEU A O 1
ATOM 1654 N N . ARG A 1 211 ? 2.802 0.069 -2.513 1.00 12.24 211 ARG A N 1
ATOM 1655 C CA . ARG A 1 211 ? 3.845 -0.385 -3.465 1.00 12.30 211 ARG A CA 1
ATOM 1656 C C . ARG A 1 211 ? 3.195 -0.647 -4.822 1.00 11.96 211 ARG A C 1
ATOM 1657 O O . ARG A 1 211 ? 2.221 -1.386 -4.867 1.00 13.80 211 ARG A O 1
ATOM 1665 N N . VAL A 1 212 ? 3.719 -0.050 -5.886 1.00 11.20 212 VAL A N 1
ATOM 1666 C CA . VAL A 1 212 ? 3.245 -0.379 -7.267 1.00 11.04 212 VAL A CA 1
ATOM 1667 C C . VAL A 1 212 ? 3.788 -1.760 -7.610 1.00 10.85 212 VAL A C 1
ATOM 1668 O O . VAL A 1 212 ? 5.023 -1.968 -7.552 1.00 9.96 212 VAL A O 1
ATOM 1672 N N . THR A 1 213 ? 2.880 -2.644 -7.966 1.00 10.91 213 THR A N 1
ATOM 1673 C CA . THR A 1 213 ? 3.196 -4.023 -8.338 1.00 11.24 213 THR A CA 1
ATOM 1674 C C . THR A 1 213 ? 2.462 -4.386 -9.609 1.00 11.61 213 THR A C 1
ATOM 1675 O O . THR A 1 213 ? 1.342 -3.917 -9.831 1.00 12.17 213 THR A O 1
ATOM 1679 N N . PRO A 1 214 ? 3.020 -5.347 -10.382 1.00 13.10 214 PRO A N 1
ATOM 1680 C CA . PRO A 1 214 ? 2.368 -5.816 -11.609 1.00 14.38 214 PRO A CA 1
ATOM 1681 C C . PRO A 1 214 ? 0.962 -6.374 -11.330 1.00 16.50 214 PRO A C 1
ATOM 1682 O O . PRO A 1 214 ? 0.820 -7.138 -10.435 1.00 15.52 214 PRO A O 1
ATOM 1686 N N . GLY A 1 215 ? -0.025 -5.925 -12.101 1.00 18.51 215 GLY A N 1
ATOM 1687 C CA . GLY A 1 215 ? -1.425 -6.347 -11.948 1.00 20.25 215 GLY A CA 1
ATOM 1688 C C . GLY A 1 215 ? -2.189 -5.527 -10.919 1.00 20.41 215 GLY A C 1
ATOM 1689 O O . GLY A 1 215 ? -3.423 -5.729 -10.862 1.00 19.91 215 GLY A O 1
ATOM 1690 N N . LEU A 1 216 ? -1.562 -4.625 -10.143 1.00 17.90 216 LEU A N 1
ATOM 1691 C CA . LEU A 1 216 ? -2.330 -3.809 -9.157 1.00 18.11 216 LEU A CA 1
ATOM 1692 C C . LEU A 1 216 ? -3.426 -3.024 -9.902 1.00 17.56 216 LEU A C 1
ATOM 1693 O O . LEU A 1 216 ? -3.127 -2.260 -10.808 1.00 21.63 216 LEU A O 1
ATOM 1698 N N . GLY A 1 217 ? -4.676 -3.285 -9.559 1.00 19.76 217 GLY A N 1
ATOM 1699 C CA . GLY A 1 217 ? -5.855 -2.667 -10.180 1.00 20.08 217 GLY A CA 1
ATOM 1700 C C . GLY A 1 217 ? -6.245 -1.317 -9.581 1.00 18.06 217 GLY A C 1
ATOM 1701 O O . GLY A 1 217 ? -6.038 -1.055 -8.352 1.00 17.74 217 GLY A O 1
ATOM 1702 N N . GLY A 1 218 ? -6.844 -0.481 -10.419 1.00 17.75 218 GLY A N 1
ATOM 1703 C CA . GLY A 1 218 ? -7.545 0.767 -10.030 1.00 18.03 218 GLY A CA 1
ATOM 1704 C C . GLY A 1 218 ? -8.622 0.575 -8.963 1.00 19.21 218 GLY A C 1
ATOM 1705 O O . GLY A 1 218 ? -8.965 1.585 -8.290 1.00 17.35 218 GLY A O 1
ATOM 1706 N N . GLU A 1 219 ? -9.132 -0.649 -8.767 1.00 17.76 219 GLU A N 1
ATOM 1707 C CA A GLU A 1 219 ? -10.086 -1.012 -7.676 0.50 18.71 219 GLU A CA 1
ATOM 1708 C CA B GLU A 1 219 ? -10.110 -0.944 -7.680 0.50 18.94 219 GLU A CA 1
ATOM 1709 C C . GLU A 1 219 ? -9.479 -0.636 -6.310 1.00 18.68 219 GLU A C 1
ATOM 1710 O O . GLU A 1 219 ? -10.223 -0.304 -5.381 1.00 18.73 219 GLU A O 1
ATOM 1721 N N . ILE A 1 220 ? -8.167 -0.699 -6.170 1.00 17.02 220 ILE A N 1
ATOM 1722 C CA A ILE A 1 220 ? -7.538 -0.367 -4.858 0.50 16.57 220 ILE A CA 1
ATOM 1723 C CA B ILE A 1 220 ? -7.497 -0.358 -4.875 0.50 18.31 220 ILE A CA 1
ATOM 1724 C C . ILE A 1 220 ? -7.714 1.134 -4.592 1.00 17.86 220 ILE A C 1
ATOM 1725 O O . ILE A 1 220 ? -7.904 1.479 -3.412 1.00 19.18 220 ILE A O 1
ATOM 1734 N N . ILE A 1 221 ? -7.657 1.956 -5.635 1.00 16.61 221 ILE A N 1
ATOM 1735 C CA . ILE A 1 221 ? -7.794 3.428 -5.543 1.00 20.18 221 ILE A CA 1
ATOM 1736 C C . ILE A 1 221 ? -9.235 3.722 -5.117 1.00 19.03 221 ILE A C 1
ATOM 1737 O O . ILE A 1 221 ? -9.395 4.498 -4.154 1.00 17.87 221 ILE A O 1
ATOM 1742 N N . ASP A 1 222 ? -10.230 3.071 -5.738 1.00 20.00 222 ASP A N 1
ATOM 1743 C CA . ASP A 1 222 ? -11.653 3.222 -5.309 1.00 21.78 222 ASP A CA 1
ATOM 1744 C C . ASP A 1 222 ? -11.782 2.863 -3.825 1.00 21.14 222 ASP A C 1
ATOM 1745 O O . ASP A 1 222 ? -12.428 3.635 -3.103 1.00 22.65 222 ASP A O 1
ATOM 1750 N N . ALA A 1 223 ? -11.157 1.773 -3.388 1.00 18.14 223 ALA A N 1
ATOM 1751 C CA . ALA A 1 223 ? -11.252 1.244 -2.016 1.00 18.28 223 ALA A CA 1
ATOM 1752 C C . ALA A 1 223 ? -10.712 2.280 -1.010 1.00 19.54 223 ALA A C 1
ATOM 1753 O O . ALA A 1 223 ? -11.420 2.546 0.001 1.00 17.70 223 ALA A O 1
ATOM 1755 N N . VAL A 1 224 ? -9.524 2.832 -1.238 1.00 18.93 224 VAL A N 1
ATOM 1756 C CA . VAL A 1 224 ? -8.898 3.738 -0.217 1.00 20.75 224 VAL A CA 1
ATOM 1757 C C . VAL A 1 224 ? -9.673 5.062 -0.194 1.00 20.50 224 VAL A C 1
ATOM 1758 O O . VAL A 1 224 ? -9.862 5.621 0.914 1.00 19.35 224 VAL A O 1
ATOM 1762 N N . LEU A 1 225 ? -10.190 5.527 -1.332 1.00 21.45 225 LEU A N 1
ATOM 1763 C CA . LEU A 1 225 ? -10.955 6.801 -1.331 1.00 24.22 225 LEU A CA 1
ATOM 1764 C C . LEU A 1 225 ? -12.317 6.577 -0.688 1.00 24.74 225 LEU A C 1
ATOM 1765 O O . LEU A 1 225 ? -12.684 7.461 0.114 1.00 24.59 225 LEU A O 1
ATOM 1770 N N . ASP A 1 226 ? -12.962 5.415 -0.898 1.00 24.05 226 ASP A N 1
ATOM 1771 C CA . ASP A 1 226 ? -14.195 5.047 -0.143 1.00 25.42 226 ASP A CA 1
ATOM 1772 C C . ASP A 1 226 ? -13.873 4.849 1.348 1.00 24.35 226 ASP A C 1
ATOM 1773 O O . ASP A 1 226 ? -14.762 5.089 2.140 1.00 23.41 226 ASP A O 1
ATOM 1778 N N . ALA A 1 227 ? -12.655 4.456 1.751 1.00 21.31 227 ALA A N 1
ATOM 1779 C CA . ALA A 1 227 ? -12.276 4.427 3.192 1.00 24.06 227 ALA A CA 1
ATOM 1780 C C . ALA A 1 227 ? -11.977 5.860 3.713 1.00 22.03 227 ALA A C 1
ATOM 1781 O O . ALA A 1 227 ? -11.755 6.003 4.931 1.00 24.63 227 ALA A O 1
ATOM 1783 N N . GLY A 1 228 ? -12.032 6.886 2.856 1.00 20.43 228 GLY A N 1
ATOM 1784 C CA . GLY A 1 228 ? -11.984 8.321 3.217 1.00 21.49 228 GLY A CA 1
ATOM 1785 C C . GLY A 1 228 ? -10.558 8.835 3.356 1.00 22.12 228 GLY A C 1
ATOM 1786 O O . GLY A 1 228 ? -10.358 9.915 3.980 1.00 22.34 228 GLY A O 1
ATOM 1787 N N . TYR A 1 229 ? -9.584 8.134 2.764 1.00 18.13 229 TYR A N 1
ATOM 1788 C CA . TYR A 1 229 ? -8.168 8.571 2.768 1.00 17.00 229 TYR A CA 1
ATOM 1789 C C . TYR A 1 229 ? -8.055 9.805 1.882 1.00 15.79 229 TYR A C 1
ATOM 1790 O O . TYR A 1 229 ? -8.828 9.956 0.943 1.00 15.65 229 TYR A O 1
ATOM 1799 N N . LYS A 1 230 ? -7.122 10.689 2.223 1.00 14.79 230 LYS A N 1
ATOM 1800 C CA . LYS A 1 230 ? -7.023 12.067 1.690 1.00 14.52 230 LYS A CA 1
ATOM 1801 C C . LYS A 1 230 ? -5.766 12.244 0.838 1.00 13.77 230 LYS A C 1
ATOM 1802 O O . LYS A 1 230 ? -5.740 13.184 0.109 1.00 12.51 230 LYS A O 1
ATOM 1808 N N . GLY A 1 231 ? -4.772 11.360 0.919 1.00 13.32 231 GLY A N 1
ATOM 1809 C CA . GLY A 1 231 ? -3.597 11.370 0.025 1.00 12.25 231 GLY A CA 1
ATOM 1810 C C . GLY A 1 231 ? -3.083 9.964 -0.214 1.00 11.96 231 GLY A C 1
ATOM 1811 O O . GLY A 1 231 ? -3.246 9.087 0.683 1.00 11.57 231 GLY A O 1
ATOM 1812 N N . ILE A 1 232 ? -2.478 9.744 -1.381 1.00 11.36 232 ILE A N 1
ATOM 1813 C CA . ILE A 1 232 ? -1.943 8.422 -1.791 1.00 11.31 232 ILE A CA 1
ATOM 1814 C C . ILE A 1 232 ? -0.483 8.663 -2.158 1.00 11.42 232 ILE A C 1
ATOM 1815 O O . ILE A 1 232 ? -0.234 9.573 -2.965 1.00 11.63 232 ILE A O 1
ATOM 1820 N N . VAL A 1 233 ? 0.412 7.859 -1.594 1.00 11.00 233 VAL A N 1
ATOM 1821 C CA . VAL A 1 233 ? 1.836 7.794 -2.019 1.00 10.99 233 VAL A CA 1
ATOM 1822 C C . VAL A 1 233 ? 2.033 6.423 -2.699 1.00 10.70 233 VAL A C 1
ATOM 1823 O O . VAL A 1 233 ? 1.710 5.365 -2.113 1.00 12.44 233 VAL A O 1
ATOM 1827 N N . LEU A 1 234 ? 2.604 6.441 -3.889 1.00 11.03 234 LEU A N 1
ATOM 1828 C CA . LEU A 1 234 ? 2.948 5.238 -4.680 1.00 11.08 234 LEU A CA 1
ATOM 1829 C C . LEU A 1 234 ? 4.460 5.049 -4.631 1.00 11.36 234 LEU A C 1
ATOM 1830 O O . LEU A 1 234 ? 5.178 5.969 -5.054 1.00 11.72 234 LEU A O 1
ATOM 1835 N N . GLU A 1 235 ? 4.894 3.907 -4.109 1.00 11.94 235 GLU A N 1
ATOM 1836 C CA . GLU A 1 235 ? 6.282 3.420 -4.242 1.00 12.69 235 GLU A CA 1
ATOM 1837 C C . GLU A 1 235 ? 6.392 2.798 -5.639 1.00 11.30 235 GLU A C 1
ATOM 1838 O O . GLU A 1 235 ? 6.166 1.593 -5.796 1.00 12.65 235 GLU A O 1
ATOM 1844 N N . GLY A 1 236 ? 6.667 3.621 -6.625 1.00 11.45 236 GLY A N 1
ATOM 1845 C CA . GLY A 1 236 ? 6.594 3.278 -8.048 1.00 10.97 236 GLY A CA 1
ATOM 1846 C C . GLY A 1 236 ? 7.917 2.827 -8.633 1.00 11.83 236 GLY A C 1
ATOM 1847 O O . GLY A 1 236 ? 8.924 2.587 -7.917 1.00 10.37 236 GLY A O 1
ATOM 1848 N N . TYR A 1 237 ? 7.919 2.767 -9.956 1.00 13.18 237 TYR A N 1
ATOM 1849 C CA . TYR A 1 237 ? 9.048 2.265 -10.789 1.00 14.22 237 TYR A CA 1
ATOM 1850 C C . TYR A 1 237 ? 9.954 3.436 -11.123 1.00 14.32 237 TYR A C 1
ATOM 1851 O O . TYR A 1 237 ? 9.510 4.630 -11.107 1.00 15.65 237 TYR A O 1
ATOM 1860 N N . GLY A 1 238 ? 11.243 3.150 -11.389 1.00 16.32 238 GLY A N 1
ATOM 1861 C CA . GLY A 1 238 ? 12.213 4.169 -11.839 1.00 16.05 238 GLY A CA 1
ATOM 1862 C C . GLY A 1 238 ? 11.781 4.910 -13.100 1.00 16.72 238 GLY A C 1
ATOM 1863 O O . GLY A 1 238 ? 12.040 6.135 -13.185 1.00 17.69 238 GLY A O 1
ATOM 1864 N N . ALA A 1 239 ? 11.163 4.225 -14.072 1.00 16.39 239 ALA A N 1
ATOM 1865 C CA . ALA A 1 239 ? 10.555 4.887 -15.262 1.00 17.93 239 ALA A CA 1
ATOM 1866 C C . ALA A 1 239 ? 9.387 5.826 -14.871 1.00 17.74 239 ALA A C 1
ATOM 1867 O O . ALA A 1 239 ? 9.089 6.734 -15.654 1.00 19.11 239 ALA A O 1
ATOM 1869 N N . GLY A 1 240 ? 8.792 5.652 -13.692 1.00 17.58 240 GLY A N 1
ATOM 1870 C CA . GLY A 1 240 ? 7.842 6.589 -13.072 1.00 17.13 240 GLY A CA 1
ATOM 1871 C C . GLY A 1 240 ? 6.445 6.459 -13.638 1.00 17.91 240 GLY A C 1
ATOM 1872 O O . GLY A 1 240 ? 5.602 7.295 -13.306 1.00 17.86 240 GLY A O 1
ATOM 1873 N N . GLY A 1 241 ? 6.172 5.447 -14.451 1.00 18.24 241 GLY A N 1
ATOM 1874 C CA . GLY A 1 241 ? 4.861 5.280 -15.103 1.00 18.27 241 GLY A CA 1
ATOM 1875 C C . GLY A 1 241 ? 4.037 4.154 -14.495 1.00 18.39 241 GLY A C 1
ATOM 1876 O O . GLY A 1 241 ? 4.556 3.404 -13.647 1.00 16.73 241 GLY A O 1
ATOM 1877 N N . LEU A 1 242 ? 2.811 4.023 -14.990 1.00 17.62 242 LEU A N 1
ATOM 187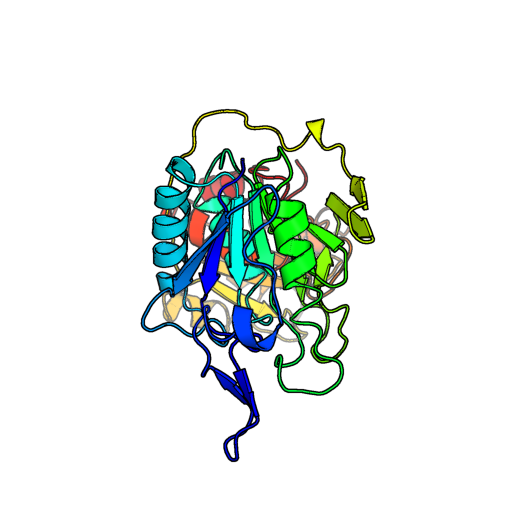8 C CA . LEU A 1 242 ? 1.781 3.025 -14.604 1.00 19.22 242 LEU A CA 1
ATOM 1879 C C . LEU A 1 242 ? 1.134 2.511 -15.882 1.00 19.47 242 LEU A C 1
ATOM 1880 O O . LEU A 1 242 ? 1.086 3.226 -16.874 1.00 16.46 242 LEU A O 1
ATOM 1885 N N . PRO A 1 243 ? 0.698 1.241 -15.951 1.00 22.58 243 PRO A N 1
ATOM 1886 C CA . PRO A 1 243 ? 0.169 0.695 -17.210 1.00 26.31 243 PRO A CA 1
ATOM 1887 C C . PRO A 1 243 ? -1.227 1.219 -17.582 1.00 24.61 243 PRO A C 1
ATOM 1888 O O . PRO A 1 243 ? -1.971 1.466 -16.672 1.00 30.08 243 PRO A O 1
ATOM 1892 N N . TYR A 1 244 ? -1.412 1.511 -18.877 1.00 31.91 244 TYR A N 1
ATOM 1893 C CA . TYR A 1 244 ? -2.674 1.689 -19.649 1.00 36.26 244 TYR A CA 1
ATOM 1894 C C . TYR A 1 244 ? -3.173 0.340 -20.187 1.00 36.38 244 TYR A C 1
ATOM 1895 O O . TYR A 1 244 ? -4.389 0.138 -20.224 1.00 40.08 244 TYR A O 1
ATOM 1897 N N . ARG A 1 245 ? -2.267 -0.541 -20.619 1.00 35.25 245 ARG A N 1
ATOM 1898 C CA . ARG A 1 245 ? -2.569 -1.884 -21.195 1.00 33.21 245 ARG A CA 1
ATOM 1899 C C . ARG A 1 245 ? -2.923 -2.871 -20.074 1.00 33.22 245 ARG A C 1
ATOM 1900 O O . ARG A 1 245 ? -2.138 -2.958 -19.096 1.00 30.55 245 ARG A O 1
ATOM 1902 N N . LYS A 1 246 ? -4.053 -3.583 -20.225 1.00 30.89 246 LYS A N 1
ATOM 1903 C CA . LYS A 1 246 ? -4.562 -4.639 -19.301 1.00 31.03 246 LYS A CA 1
ATOM 1904 C C . LYS A 1 246 ? -4.677 -4.073 -17.882 1.00 27.79 246 LYS A C 1
ATOM 1905 O O . LYS A 1 246 ? -4.350 -4.824 -16.894 1.00 25.37 246 LYS A O 1
ATOM 1911 N N . SER A 1 247 ? -5.080 -2.801 -17.757 1.00 24.81 247 SER A N 1
ATOM 1912 C CA . SER A 1 247 ? -5.031 -2.081 -16.461 1.00 22.74 247 SER A CA 1
ATOM 1913 C C . SER A 1 247 ? -5.904 -0.839 -16.475 1.00 19.46 247 SER A C 1
ATOM 1914 O O . SER A 1 247 ? -5.770 -0.019 -17.406 1.00 19.06 247 SER A O 1
ATOM 1917 N N . ASN A 1 248 ? -6.640 -0.643 -15.387 1.00 19.75 248 ASN A N 1
ATOM 1918 C CA . ASN A 1 248 ? -7.388 0.608 -15.102 1.00 19.22 248 ASN A CA 1
ATOM 1919 C C . ASN A 1 248 ? -6.672 1.430 -14.008 1.00 19.07 248 ASN A C 1
ATOM 1920 O O . ASN A 1 248 ? -7.303 2.362 -13.509 1.00 20.95 248 ASN A O 1
ATOM 1925 N N . LEU A 1 249 ? -5.423 1.125 -13.619 1.00 17.73 249 LEU A N 1
ATOM 1926 C CA . LEU A 1 249 ? -4.816 1.838 -12.470 1.00 18.30 249 LEU A CA 1
ATOM 1927 C C . LEU A 1 249 ? -4.600 3.292 -12.860 1.00 17.10 249 LEU A C 1
ATOM 192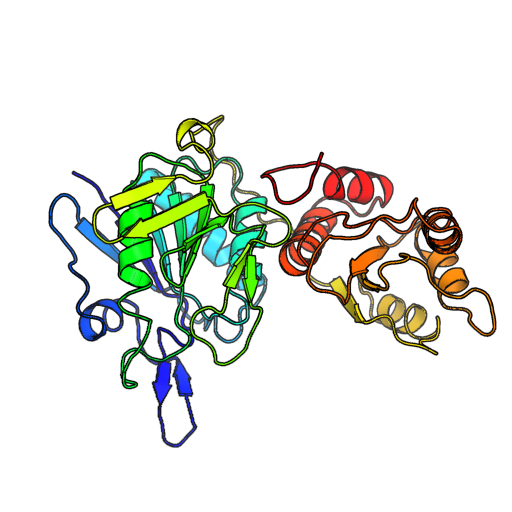8 O O . LEU A 1 249 ? -5.060 4.141 -12.111 1.00 17.36 249 LEU A O 1
ATOM 1933 N N . LEU A 1 250 ? -3.923 3.545 -13.981 1.00 17.45 250 LEU A N 1
ATOM 1934 C CA . LEU A 1 250 ? -3.626 4.926 -14.415 1.00 18.63 250 LEU A CA 1
ATOM 1935 C C . LEU A 1 250 ? -4.943 5.683 -14.682 1.00 19.31 250 LEU A C 1
ATOM 1936 O O . LEU A 1 250 ? -5.038 6.832 -14.250 1.00 18.43 250 LEU A O 1
ATOM 1941 N N . SER A 1 251 ? -5.923 5.064 -15.339 1.00 19.48 251 SER A N 1
ATOM 1942 C CA . SER A 1 251 ? -7.205 5.731 -15.697 1.00 20.10 251 SER A CA 1
ATOM 1943 C C . SER A 1 251 ? -8.014 6.036 -14.434 1.00 18.91 251 SER A C 1
ATOM 1944 O O . SER A 1 251 ? -8.546 7.149 -14.344 1.00 18.85 251 SER A O 1
ATOM 1947 N N . LYS A 1 252 ? -8.015 5.140 -13.441 1.00 20.69 252 LYS A N 1
ATOM 1948 C CA . LYS A 1 252 ? -8.728 5.407 -12.167 1.00 21.18 252 LYS A CA 1
ATOM 1949 C C . LYS A 1 252 ? -8.029 6.520 -11.381 1.00 19.24 252 LYS A C 1
ATOM 1950 O O . LYS A 1 252 ? -8.738 7.298 -10.772 1.00 18.75 252 LYS A O 1
ATOM 1956 N N . ILE A 1 253 ? -6.698 6.622 -11.437 1.00 17.58 253 ILE A N 1
ATOM 1957 C CA . ILE A 1 253 ? -5.944 7.727 -10.783 1.00 17.11 253 ILE A CA 1
ATOM 1958 C C . ILE A 1 253 ? -6.270 9.043 -11.509 1.00 18.35 253 ILE A C 1
ATOM 1959 O O . ILE A 1 253 ? -6.586 10.035 -10.831 1.00 16.49 253 ILE A O 1
ATOM 1964 N N . LYS A 1 254 ? -6.235 9.045 -12.836 1.00 18.44 254 LYS A N 1
ATOM 1965 C CA . LYS A 1 254 ? -6.529 10.276 -13.593 1.00 22.15 254 LYS A CA 1
ATOM 1966 C C . LYS A 1 254 ? -7.894 10.826 -13.143 1.00 20.74 254 LYS A C 1
ATOM 1967 O O . LYS A 1 254 ? -7.993 12.034 -13.004 1.00 23.62 254 LYS A O 1
ATOM 1973 N N . GLU A 1 255 ? -8.885 9.979 -12.902 1.00 22.21 255 GLU A N 1
ATOM 1974 C CA . GLU A 1 255 ? -10.226 10.415 -12.421 1.00 23.53 255 GLU A CA 1
ATOM 1975 C C . GLU A 1 255 ? -10.124 11.169 -11.086 1.00 23.60 255 GLU A C 1
ATOM 1976 O O . GLU A 1 255 ? -10.951 12.037 -10.866 1.00 21.96 255 GLU A O 1
ATOM 1982 N N . ILE A 1 256 ? -9.191 10.839 -10.186 1.00 21.74 256 ILE A N 1
ATOM 1983 C CA . ILE A 1 256 ? -9.224 11.365 -8.780 1.00 20.78 256 ILE A CA 1
ATOM 1984 C C . ILE A 1 256 ? -8.090 12.366 -8.488 1.00 19.95 256 ILE A C 1
ATOM 1985 O O . ILE A 1 256 ? -8.239 13.089 -7.506 1.00 19.56 256 ILE A O 1
ATOM 1990 N N . THR A 1 257 ? -7.063 12.516 -9.336 1.00 21.80 257 THR A N 1
ATOM 1991 C CA . THR A 1 257 ? -6.014 13.556 -9.170 1.00 21.33 257 THR A CA 1
ATOM 1992 C C . THR A 1 257 ? -6.569 14.980 -9.093 1.00 23.64 257 THR A C 1
ATOM 1993 O O . THR A 1 257 ? -5.941 15.790 -8.425 1.00 21.27 257 THR A O 1
ATOM 1997 N N . PRO A 1 258 ? -7.724 15.365 -9.714 1.00 24.26 258 PRO A N 1
ATOM 1998 C CA . PRO A 1 258 ? -8.299 16.694 -9.466 1.00 23.81 258 PRO A CA 1
ATOM 1999 C C . PRO A 1 258 ? -8.638 16.973 -8.000 1.00 22.83 258 PRO A C 1
ATOM 2000 O O . PRO A 1 258 ? -8.598 18.115 -7.646 1.00 22.93 258 PRO A O 1
ATOM 2004 N N . LYS A 1 259 ? -8.966 15.953 -7.208 1.00 20.74 259 LYS A N 1
ATOM 2005 C CA . LYS A 1 259 ? -9.467 16.105 -5.815 1.00 21.95 259 LYS A CA 1
ATOM 2006 C C . LYS A 1 259 ? -8.516 15.472 -4.781 1.00 21.09 259 LYS A C 1
ATOM 2007 O O . LYS A 1 259 ? -8.571 15.925 -3.622 1.00 19.73 259 LYS A O 1
ATOM 2010 N N . ILE A 1 260 ? -7.646 14.519 -5.157 1.00 18.24 260 ILE A N 1
ATOM 2011 C CA . ILE A 1 260 ? -6.754 13.778 -4.205 1.00 17.71 260 ILE A CA 1
ATOM 2012 C C . ILE A 1 260 ? -5.318 13.873 -4.701 1.00 16.64 260 ILE A C 1
ATOM 2013 O O . ILE A 1 260 ? -5.052 13.486 -5.844 1.00 16.95 260 ILE A O 1
ATOM 2018 N N . PRO A 1 261 ? -4.360 14.331 -3.858 1.00 14.49 261 PRO A N 1
ATOM 2019 C CA . PRO A 1 261 ? -2.947 14.313 -4.232 1.00 14.08 261 PRO A CA 1
ATOM 2020 C C . PRO A 1 261 ? -2.472 12.860 -4.340 1.00 13.44 261 PRO A C 1
ATOM 2021 O O . PRO A 1 261 ? -2.633 12.048 -3.417 1.00 12.96 261 PRO A O 1
ATOM 2025 N N . VAL A 1 262 ? -1.927 12.524 -5.495 1.00 13.42 262 VAL A N 1
ATOM 2026 C CA . VAL A 1 262 ? -1.320 11.180 -5.718 1.00 12.75 262 VAL A CA 1
ATOM 2027 C C . VAL A 1 262 ? 0.151 11.406 -5.991 1.00 12.87 262 VAL A C 1
ATOM 2028 O O . VAL A 1 262 ? 0.467 12.032 -7.021 1.00 12.89 262 VAL A O 1
ATOM 2032 N N . ILE A 1 263 ? 1.011 10.933 -5.082 1.00 12.61 263 ILE A N 1
ATOM 2033 C CA . ILE A 1 263 ? 2.450 11.269 -5.122 1.00 12.53 263 ILE A CA 1
ATOM 2034 C C . ILE A 1 263 ? 3.207 10.065 -5.675 1.00 11.97 263 ILE A C 1
ATOM 2035 O O . ILE A 1 263 ? 2.990 8.953 -5.149 1.00 11.67 263 ILE A O 1
ATOM 2040 N N . MET A 1 264 ? 4.089 10.289 -6.655 1.00 12.28 264 MET A N 1
ATOM 2041 C CA . MET A 1 264 ? 4.930 9.194 -7.224 1.00 11.85 264 MET A CA 1
ATOM 2042 C C . MET A 1 264 ? 6.318 9.288 -6.594 1.00 11.55 264 MET A C 1
ATOM 2043 O O . MET A 1 264 ? 7.055 10.193 -6.936 1.00 12.85 264 MET A O 1
ATOM 2048 N N . THR A 1 265 ? 6.646 8.359 -5.688 1.00 11.45 265 THR A N 1
ATOM 2049 C CA . THR A 1 265 ? 8.027 8.113 -5.211 1.00 10.87 265 THR A CA 1
ATOM 2050 C C . THR A 1 265 ? 8.463 6.764 -5.795 1.00 11.29 265 THR A C 1
ATOM 2051 O O . THR A 1 265 ? 7.874 6.315 -6.817 1.00 10.99 265 THR A O 1
ATOM 2055 N N . THR A 1 266 ? 9.517 6.162 -5.228 1.00 11.09 266 THR A N 1
ATOM 2056 C CA . THR A 1 266 ? 10.127 4.935 -5.767 1.00 11.25 266 THR A CA 1
ATOM 2057 C C . THR A 1 266 ? 10.029 3.827 -4.721 1.00 11.03 266 THR A C 1
ATOM 2058 O O . THR A 1 266 ? 10.216 4.124 -3.544 1.00 9.71 266 THR A O 1
ATOM 2062 N N . GLN A 1 267 ? 9.863 2.586 -5.183 1.00 9.95 267 GLN A N 1
ATOM 2063 C CA . GLN A 1 267 ? 10.131 1.378 -4.375 1.00 10.29 267 GLN A CA 1
ATOM 2064 C C . GLN A 1 267 ? 11.652 1.170 -4.240 1.00 10.18 267 GLN A C 1
ATOM 2065 O O . GLN A 1 267 ? 12.047 0.597 -3.215 1.00 11.72 267 GLN A O 1
ATOM 2071 N N . ALA A 1 268 ? 12.456 1.614 -5.190 1.00 10.31 268 ALA A N 1
ATOM 2072 C CA . ALA A 1 268 ? 13.933 1.572 -5.107 1.00 11.17 268 ALA A CA 1
ATOM 2073 C C . ALA A 1 268 ? 14.390 2.583 -4.044 1.00 11.67 268 ALA A C 1
ATOM 2074 O O . ALA A 1 268 ? 13.737 3.609 -3.866 1.00 12.58 268 ALA A O 1
ATOM 2076 N N . LEU A 1 269 ? 15.536 2.353 -3.428 1.00 11.07 269 LEU A N 1
ATOM 2077 C CA . LEU A 1 269 ? 15.984 3.217 -2.323 1.00 11.87 269 LEU A CA 1
ATOM 2078 C C . LEU A 1 269 ? 16.601 4.511 -2.874 1.00 11.30 269 LEU A C 1
ATOM 2079 O O . LEU A 1 269 ? 16.212 5.593 -2.386 1.00 11.34 269 LEU A O 1
ATOM 2084 N N . TYR A 1 270 ? 17.579 4.412 -3.802 1.00 10.98 270 TYR A N 1
ATOM 2085 C CA . TYR A 1 270 ? 18.463 5.530 -4.205 1.00 11.65 270 TYR A CA 1
ATOM 2086 C C . TYR A 1 270 ? 18.124 6.085 -5.600 1.00 11.84 270 TYR A C 1
ATOM 2087 O O . TYR A 1 270 ? 17.685 5.347 -6.493 1.00 10.96 270 T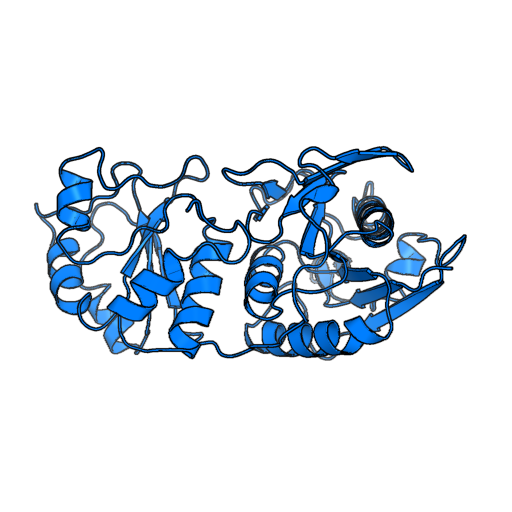YR A O 1
ATOM 2096 N N . ASP A 1 271 ? 18.301 7.399 -5.710 1.00 11.47 271 ASP A N 1
ATOM 2097 C CA . ASP A 1 271 ? 18.563 8.215 -6.925 1.00 12.67 271 ASP A CA 1
ATOM 2098 C C . ASP A 1 271 ? 17.272 8.917 -7.364 1.00 13.16 271 ASP A C 1
ATOM 2099 O O . ASP A 1 271 ? 17.347 9.712 -8.322 1.00 15.07 271 ASP A O 1
ATOM 2104 N N . GLY A 1 272 ? 16.129 8.631 -6.732 1.00 13.43 272 GLY A N 1
ATOM 2105 C CA . GLY A 1 272 ? 14.905 9.435 -6.878 1.00 14.43 272 GLY A CA 1
ATOM 2106 C C . GLY A 1 272 ? 14.090 9.025 -8.102 1.00 15.17 272 GLY A C 1
ATOM 2107 O O . GLY A 1 272 ? 14.402 8.000 -8.733 1.00 13.76 272 GLY A O 1
ATOM 2108 N N . VAL A 1 273 ? 13.065 9.821 -8.431 1.00 16.88 273 VAL A N 1
ATOM 2109 C CA . VAL A 1 273 ? 12.209 9.595 -9.624 1.00 18.85 273 VAL A CA 1
ATOM 2110 C C . VAL A 1 273 ? 12.350 10.784 -10.573 1.00 18.70 273 VAL A C 1
ATOM 2111 O O . VAL A 1 273 ? 12.399 11.925 -10.113 1.00 22.13 273 VAL A O 1
ATOM 2115 N N . ASP A 1 274 ? 12.373 10.489 -11.863 1.00 17.18 274 ASP A N 1
ATOM 2116 C CA . ASP A 1 274 ? 12.416 11.471 -12.970 1.00 18.77 274 ASP A CA 1
ATOM 2117 C C . ASP A 1 274 ? 11.323 11.033 -13.927 1.00 17.32 274 ASP A C 1
ATOM 2118 O O . ASP A 1 274 ? 11.567 10.087 -14.663 1.00 16.26 274 ASP A O 1
ATOM 2123 N N . MET A 1 275 ? 10.140 11.629 -13.807 1.00 16.09 275 MET A N 1
ATOM 2124 C CA . MET A 1 275 ? 8.963 11.250 -14.616 1.00 17.95 275 MET A CA 1
ATOM 2125 C C . MET A 1 275 ? 9.072 11.816 -16.044 1.00 18.21 275 MET A C 1
ATOM 2126 O O . MET A 1 275 ? 8.193 11.496 -16.847 1.00 18.47 275 MET A O 1
ATOM 2131 N N . ARG A 1 276 ? 10.137 12.547 -16.394 1.00 20.34 276 ARG A N 1
ATOM 2132 C CA . ARG A 1 276 ? 10.292 13.152 -17.740 1.00 24.18 276 ARG A CA 1
ATOM 2133 C C . ARG A 1 276 ? 11.080 12.207 -18.657 1.00 23.01 276 ARG A C 1
ATOM 2134 O O . ARG A 1 276 ? 10.890 12.311 -19.871 1.00 21.04 276 ARG A O 1
ATOM 2142 N N . LYS A 1 277 ? 11.897 11.294 -18.119 1.00 23.27 277 LYS A N 1
ATOM 2143 C CA . LYS A 1 277 ? 12.892 10.563 -18.945 1.00 24.64 277 LYS A CA 1
ATOM 2144 C C . LYS A 1 277 ? 12.212 9.578 -19.906 1.00 21.60 277 LYS A C 1
ATOM 2145 O O . LYS A 1 277 ? 12.717 9.431 -21.054 1.00 21.23 277 LYS A O 1
ATOM 2151 N N . TYR A 1 278 ? 11.130 8.936 -19.484 1.00 18.58 278 TYR A N 1
ATOM 2152 C CA . TYR A 1 278 ? 10.456 7.849 -20.221 1.00 17.35 278 TYR A CA 1
ATOM 2153 C C . TYR A 1 278 ? 9.108 8.359 -20.697 1.00 17.59 278 TYR A C 1
ATOM 2154 O O . TYR A 1 278 ? 8.467 9.111 -19.950 1.00 17.06 278 TYR A O 1
ATOM 2163 N N . GLU A 1 279 ? 8.636 7.853 -21.824 1.00 18.08 279 GLU A N 1
ATOM 2164 C CA . GLU A 1 279 ? 7.273 8.184 -22.298 1.00 19.35 279 GLU A CA 1
ATOM 2165 C C . GLU A 1 279 ? 6.266 7.772 -21.216 1.00 19.69 279 GLU A C 1
ATOM 2166 O O . GLU A 1 279 ? 5.361 8.570 -20.977 1.00 20.88 279 GLU A O 1
ATOM 2172 N N . VAL A 1 280 ? 6.424 6.598 -20.572 1.00 17.95 280 VAL A N 1
ATOM 2173 C CA . VAL A 1 280 ? 5.467 6.132 -19.531 1.00 17.06 280 VAL A CA 1
ATOM 2174 C C . VAL A 1 280 ? 5.429 7.138 -18.363 1.00 15.77 280 VAL A C 1
ATOM 2175 O O . VAL A 1 280 ? 4.332 7.365 -17.844 1.00 14.12 280 VAL A O 1
ATOM 2179 N N . GLY A 1 281 ? 6.564 7.724 -17.962 1.00 14.45 281 GLY A N 1
ATOM 2180 C CA . GLY A 1 281 ? 6.561 8.755 -16.912 1.00 15.82 281 GLY A CA 1
ATOM 2181 C C . GLY A 1 281 ? 5.771 9.991 -17.352 1.00 15.46 281 GLY A C 1
ATOM 2182 O O . GLY A 1 281 ? 5.011 10.527 -16.543 1.00 14.16 281 GLY A O 1
ATOM 2183 N N . ARG A 1 282 ? 5.971 10.452 -18.589 1.00 16.14 282 ARG A N 1
ATOM 2184 C CA . ARG A 1 282 ? 5.253 11.665 -19.095 1.00 16.43 282 ARG A CA 1
ATOM 2185 C C . ARG A 1 282 ? 3.740 11.391 -19.075 1.00 15.36 282 ARG A C 1
ATOM 2186 O O . ARG A 1 282 ? 3.020 12.250 -18.637 1.00 14.44 282 ARG A O 1
ATOM 2194 N N . LYS A 1 283 ? 3.302 10.197 -19.483 1.00 17.43 283 LYS A N 1
ATOM 2195 C CA . LYS A 1 283 ? 1.874 9.791 -19.437 1.00 18.83 283 LYS A CA 1
ATOM 2196 C C . LYS A 1 283 ? 1.335 9.853 -18.002 1.00 18.34 283 LYS A C 1
ATOM 2197 O O . LYS A 1 283 ? 0.168 10.268 -17.847 1.00 15.63 283 LYS A O 1
ATOM 2203 N N . ALA A 1 284 ? 2.125 9.428 -17.003 1.00 16.18 284 ALA A N 1
ATOM 2204 C CA . ALA A 1 284 ? 1.740 9.493 -15.581 1.00 17.47 284 ALA A CA 1
ATOM 2205 C C . ALA A 1 284 ? 1.611 10.961 -15.161 1.00 16.03 284 ALA A C 1
ATOM 2206 O O . ALA A 1 284 ? 0.562 11.298 -14.508 1.00 15.99 284 ALA A O 1
ATOM 2208 N N . LEU A 1 285 ? 2.606 11.778 -15.510 1.00 16.48 285 LEU A N 1
ATOM 2209 C CA . LEU A 1 285 ? 2.619 13.237 -15.188 1.00 19.37 285 LEU A CA 1
ATOM 2210 C C . LEU A 1 285 ? 1.363 13.893 -15.758 1.00 20.44 285 LEU A C 1
ATOM 2211 O O . LEU A 1 285 ? 0.772 14.717 -15.054 1.00 21.51 285 LEU A O 1
ATOM 2216 N N . GLU A 1 286 ? 0.978 13.518 -16.987 1.00 20.98 286 GLU A N 1
ATOM 2217 C CA A GLU A 1 286 ? -0.140 14.214 -17.687 0.50 22.44 286 GLU A CA 1
ATOM 2218 C CA B GLU A 1 286 ? -0.151 14.124 -17.745 0.50 21.79 286 GLU A CA 1
ATOM 2219 C C . GLU A 1 286 ? -1.479 13.821 -17.024 1.00 22.33 286 GLU A C 1
ATOM 2220 O O . GLU A 1 286 ? -2.449 14.527 -17.276 1.00 23.00 286 GLU A O 1
ATOM 2231 N N . THR A 1 287 ? -1.521 12.824 -16.116 1.00 20.37 287 THR A N 1
ATOM 2232 C CA . THR A 1 287 ? -2.741 12.481 -15.329 1.00 19.86 287 THR A CA 1
ATOM 2233 C C . THR A 1 287 ? -2.871 13.358 -14.058 1.00 19.03 287 THR A C 1
ATOM 2234 O O . THR A 1 287 ? -3.928 13.239 -13.372 1.00 22.34 287 THR A O 1
ATOM 2238 N N . GLY A 1 288 ? -1.871 14.181 -13.734 1.00 17.61 288 GLY A N 1
ATOM 2239 C CA . GLY A 1 288 ? -1.845 15.055 -12.542 1.00 18.31 288 GLY A CA 1
ATOM 2240 C C . GLY A 1 288 ? -1.199 14.393 -11.314 1.00 17.51 288 GLY A C 1
ATOM 2241 O O . GLY A 1 288 ? -1.261 14.992 -10.217 1.00 17.11 288 GLY A O 1
ATOM 2242 N N . ILE A 1 289 ? -0.522 13.257 -11.493 1.00 17.59 289 ILE A N 1
ATOM 2243 C CA . ILE A 1 289 ? 0.324 12.615 -10.435 1.00 17.21 289 ILE A CA 1
ATOM 2244 C C . ILE A 1 289 ? 1.465 13.588 -10.114 1.00 17.39 289 ILE A C 1
ATOM 2245 O O . ILE A 1 289 ? 2.033 14.167 -11.057 1.00 16.79 289 ILE A O 1
ATOM 2250 N N . ILE A 1 290 ? 1.788 13.741 -8.830 1.00 15.86 290 ILE A N 1
ATOM 2251 C CA . ILE A 1 290 ? 2.806 14.691 -8.324 1.00 16.01 290 ILE A CA 1
ATOM 2252 C C . ILE A 1 290 ? 4.093 13.913 -8.059 1.00 15.41 290 ILE A C 1
ATOM 2253 O O . ILE A 1 290 ? 4.075 12.980 -7.242 1.00 13.28 290 ILE A O 1
ATOM 2258 N N . PRO A 1 291 ? 5.204 14.234 -8.733 1.00 14.51 291 PRO A N 1
ATOM 2259 C CA . PRO A 1 291 ? 6.481 13.589 -8.451 1.00 14.36 291 PRO A CA 1
ATOM 2260 C C . PRO A 1 291 ? 7.066 13.979 -7.095 1.00 13.90 291 PRO A C 1
ATOM 2261 O O . PRO A 1 291 ? 7.013 15.149 -6.749 1.00 12.42 291 PRO A O 1
ATOM 2265 N N . ALA A 1 292 ? 7.614 12.986 -6.368 1.00 13.55 292 ALA A N 1
ATOM 2266 C CA . ALA A 1 292 ? 8.325 13.205 -5.092 1.00 13.19 292 ALA A CA 1
ATOM 2267 C C . ALA A 1 292 ? 9.795 13.551 -5.366 1.00 13.73 292 ALA A C 1
ATOM 2268 O O . ALA A 1 292 ? 10.500 13.845 -4.407 1.00 13.80 292 ALA A O 1
ATOM 2270 N N . LYS A 1 293 ? 10.252 13.518 -6.621 1.00 14.45 293 LYS A N 1
ATOM 2271 C CA . LYS A 1 293 ? 11.651 13.831 -7.039 1.00 13.11 293 LYS A CA 1
ATOM 2272 C C . LYS A 1 293 ? 12.609 12.937 -6.220 1.00 12.28 293 LYS A C 1
ATOM 2273 O O . LYS A 1 293 ? 12.442 11.693 -6.265 1.00 12.14 293 LYS A O 1
ATOM 2279 N N . ASP A 1 294 ? 13.535 13.545 -5.493 1.00 12.52 294 ASP A N 1
ATOM 2280 C CA . ASP A 1 294 ? 14.642 12.894 -4.760 1.00 12.81 294 ASP A CA 1
ATOM 2281 C C . ASP A 1 294 ? 14.274 12.702 -3.290 1.00 11.96 294 ASP A C 1
ATOM 2282 O O . ASP A 1 294 ? 15.174 12.371 -2.525 1.00 12.68 294 ASP A O 1
ATOM 2287 N N . MET A 1 295 ? 13.024 12.916 -2.875 1.00 12.32 295 MET A N 1
ATOM 2288 C CA . MET A 1 295 ? 12.656 12.862 -1.428 1.00 12.16 295 MET A CA 1
ATOM 2289 C C . MET A 1 295 ? 12.667 11.415 -0.947 1.00 10.73 295 MET A C 1
ATOM 2290 O O . MET A 1 295 ? 12.320 10.519 -1.691 1.00 10.59 295 MET A O 1
ATOM 2295 N N . THR A 1 296 ? 13.023 11.226 0.311 1.00 10.45 296 THR A N 1
ATOM 2296 C CA . THR A 1 296 ? 12.816 9.964 1.026 1.00 10.26 296 THR A CA 1
ATOM 2297 C C . THR A 1 296 ? 11.320 9.664 1.069 1.00 9.91 296 THR A C 1
ATOM 2298 O O . THR A 1 296 ? 10.520 10.626 0.962 1.00 10.24 296 THR A O 1
ATOM 2302 N N . LYS A 1 297 ? 10.993 8.398 1.277 1.00 10.09 297 LYS A N 1
ATOM 2303 C CA . LYS A 1 297 ? 9.598 7.981 1.572 1.00 10.20 297 LYS A CA 1
ATOM 2304 C C . LYS A 1 297 ? 9.171 8.678 2.858 1.00 10.15 297 LYS A C 1
ATOM 2305 O O . LYS A 1 297 ? 8.052 9.183 2.901 1.00 8.71 297 LYS A O 1
ATOM 2311 N N . GLU A 1 298 ? 10.056 8.758 3.853 1.00 9.87 298 GLU A N 1
ATOM 2312 C CA . GLU A 1 298 ? 9.701 9.287 5.182 1.00 10.36 298 GLU A CA 1
ATOM 2313 C C . GLU A 1 298 ? 9.359 10.785 5.078 1.00 10.31 298 GLU A C 1
ATOM 2314 O O . GLU A 1 298 ? 8.344 11.199 5.678 1.00 10.55 298 GLU A O 1
ATOM 2320 N N . ALA A 1 299 ? 10.166 11.559 4.360 1.00 10.36 299 ALA A N 1
ATOM 2321 C CA . ALA A 1 299 ? 9.886 12.988 4.058 1.00 10.23 299 ALA A CA 1
ATOM 2322 C C . ALA A 1 299 ? 8.623 13.122 3.200 1.00 9.91 299 ALA A C 1
ATOM 2323 O O . ALA A 1 299 ? 7.795 13.959 3.538 1.00 8.66 299 ALA A O 1
ATOM 2325 N N . THR A 1 300 ? 8.476 12.323 2.155 1.00 9.07 300 THR A N 1
ATOM 2326 C CA . THR A 1 300 ? 7.302 12.428 1.258 1.00 10.19 300 THR A CA 1
ATOM 2327 C C . THR A 1 300 ? 6.050 12.275 2.091 1.00 9.77 300 THR A C 1
ATOM 2328 O O . THR A 1 300 ? 5.104 13.083 1.866 1.00 10.69 300 THR A O 1
ATOM 2332 N N . ILE A 1 301 ? 6.009 11.239 2.938 1.00 9.06 301 ILE A N 1
ATOM 2333 C CA . ILE A 1 301 ? 4.779 10.833 3.658 1.00 9.74 301 ILE A CA 1
ATOM 2334 C C . ILE A 1 301 ? 4.445 11.928 4.677 1.00 10.40 301 ILE A C 1
ATOM 2335 O O . ILE A 1 301 ? 3.282 12.367 4.701 1.00 9.44 301 ILE A O 1
ATOM 2340 N N . THR A 1 302 ? 5.408 12.303 5.512 1.00 10.18 302 THR A N 1
ATOM 2341 C CA . THR A 1 302 ? 5.208 13.304 6.574 1.00 10.73 302 THR A CA 1
ATOM 2342 C C . THR A 1 302 ? 4.893 14.653 5.912 1.00 11.25 302 THR A C 1
ATOM 2343 O O . THR A 1 302 ? 3.965 15.295 6.403 1.00 11.40 302 THR A O 1
ATOM 2347 N N . LYS A 1 303 ? 5.620 15.059 4.870 1.00 10.90 303 LYS A N 1
ATOM 2348 C CA . LYS A 1 303 ? 5.336 16.339 4.175 1.00 11.44 303 LYS A CA 1
ATOM 2349 C C . LYS A 1 303 ? 3.886 16.360 3.659 1.00 11.84 303 LYS A C 1
ATOM 2350 O O . LYS A 1 303 ? 3.261 17.419 3.798 1.00 9.93 303 LYS A O 1
ATOM 2356 N N . LEU A 1 304 ? 3.418 15.288 3.013 1.00 11.08 304 LEU A N 1
ATOM 2357 C CA . LEU A 1 304 ? 2.037 15.279 2.457 1.00 11.76 304 LEU A CA 1
ATOM 2358 C C . LEU A 1 304 ? 1.012 15.380 3.586 1.00 12.08 304 LEU A C 1
ATOM 2359 O O . LEU A 1 304 ? -0.031 16.071 3.385 1.00 12.64 304 LEU A O 1
ATOM 2364 N N . MET A 1 305 ? 1.222 14.654 4.692 1.00 12.32 305 MET A N 1
ATOM 2365 C CA . MET A 1 305 ? 0.299 14.729 5.857 1.00 12.67 305 MET A CA 1
ATOM 2366 C C . MET A 1 305 ? 0.259 16.194 6.314 1.00 14.18 305 MET A C 1
ATOM 2367 O O . MET A 1 305 ? -0.849 16.728 6.571 1.00 13.96 305 MET A O 1
ATOM 2372 N N . TRP A 1 306 ? 1.432 16.808 6.453 1.00 13.65 306 TRP A N 1
ATOM 2373 C CA . TRP A 1 306 ? 1.574 18.212 6.911 1.00 14.19 306 TRP A CA 1
ATOM 2374 C C . TRP A 1 306 ? 0.902 19.153 5.886 1.00 14.00 306 TRP A C 1
ATOM 2375 O O . TRP A 1 306 ? 0.029 19.936 6.315 1.00 14.05 306 TRP A O 1
ATOM 2386 N N . ALA A 1 307 ? 1.138 18.943 4.584 1.00 12.96 307 ALA A N 1
ATOM 2387 C CA . ALA A 1 307 ? 0.576 19.721 3.453 1.00 14.15 307 ALA A CA 1
ATOM 2388 C C . ALA A 1 307 ? -0.949 19.641 3.492 1.00 14.65 307 ALA A C 1
ATOM 2389 O O . ALA A 1 307 ? -1.613 20.694 3.400 1.00 14.90 307 ALA A O 1
ATOM 2391 N N . LEU A 1 308 ? -1.483 18.431 3.653 1.00 14.42 308 LEU A N 1
ATOM 2392 C CA . LEU A 1 308 ? -2.953 18.228 3.703 1.00 14.31 308 LEU A CA 1
ATOM 2393 C C . LEU A 1 308 ? -3.586 18.857 4.966 1.00 16.42 308 LEU A C 1
ATOM 2394 O O . LEU A 1 308 ? -4.805 19.114 4.933 1.00 16.33 308 LEU A O 1
ATOM 2399 N N . GLY A 1 309 ? -2.864 19.020 6.076 1.00 16.47 309 GLY A N 1
ATOM 2400 C CA . GLY A 1 309 ? -3.340 19.816 7.237 1.00 17.99 309 GLY A CA 1
ATOM 2401 C C . GLY A 1 309 ? -3.569 21.297 6.897 1.00 17.99 309 GLY A C 1
ATOM 2402 O O . GLY A 1 309 ? -4.228 21.993 7.695 1.00 17.93 309 GLY A O 1
ATOM 2403 N N . HIS A 1 310 ? -2.981 21.802 5.817 1.00 17.83 310 HIS A N 1
ATOM 2404 C CA . HIS A 1 310 ? -3.029 23.226 5.412 1.00 21.70 310 HIS A CA 1
ATOM 2405 C C . HIS A 1 310 ? -4.086 23.473 4.335 1.00 23.84 310 HIS A C 1
ATOM 2406 O O . HIS A 1 310 ? -4.584 24.591 4.307 1.00 25.56 310 HIS A O 1
ATOM 2413 N N . THR A 1 311 ? -4.344 22.529 3.428 1.00 24.60 311 THR A N 1
ATOM 2414 C CA . THR A 1 311 ? -5.183 22.767 2.220 1.00 24.54 311 THR A CA 1
ATOM 2415 C C . THR A 1 311 ? -5.649 21.434 1.621 1.00 25.03 311 THR A C 1
ATOM 2416 O O . THR A 1 311 ? -4.915 20.451 1.755 1.00 24.84 311 THR A O 1
ATOM 2420 N N . LYS A 1 312 ? -6.810 21.440 0.959 1.00 23.98 312 LYS A N 1
ATOM 2421 C CA . LYS A 1 312 ? -7.397 20.292 0.229 1.00 22.81 312 LYS A CA 1
ATOM 2422 C C . LYS A 1 312 ? -7.249 20.531 -1.278 1.00 22.16 312 LYS A C 1
ATOM 2423 O O . LYS A 1 312 ? -7.587 19.635 -2.033 1.00 22.81 312 LYS A O 1
ATOM 2425 N N . ASP A 1 313 ? -6.719 21.687 -1.685 1.00 22.62 313 ASP A N 1
ATOM 2426 C CA . ASP A 1 313 ? -6.516 22.089 -3.103 1.00 23.44 313 ASP A CA 1
ATOM 2427 C C . ASP A 1 313 ? -5.267 21.367 -3.627 1.00 21.82 313 ASP A C 1
ATOM 2428 O O . ASP A 1 313 ? -4.164 21.639 -3.105 1.00 19.40 313 ASP A O 1
ATOM 2433 N N . VAL A 1 314 ? -5.419 20.536 -4.655 1.00 19.59 314 VAL A N 1
ATOM 2434 C CA . VAL A 1 314 ? -4.309 19.657 -5.131 1.00 19.73 314 VAL A CA 1
ATOM 2435 C C . VAL A 1 314 ? -3.205 20.507 -5.775 1.00 20.00 314 VAL A C 1
ATOM 2436 O O . VAL A 1 314 ? -2.003 20.187 -5.550 1.00 19.80 314 VAL A O 1
ATOM 2440 N N . GLU A 1 315 ? -3.535 21.593 -6.482 1.00 20.73 315 GLU A N 1
ATOM 2441 C CA . GLU A 1 315 ? -2.489 22.508 -7.006 1.00 24.13 315 GLU A CA 1
ATOM 2442 C C . GLU A 1 315 ? -1.658 23.107 -5.859 1.00 21.28 315 GLU A C 1
ATOM 2443 O O . GLU A 1 315 ? -0.428 23.233 -6.034 1.00 24.01 315 GLU A O 1
ATOM 2449 N N . LYS A 1 316 ? -2.282 23.493 -4.751 1.00 20.97 316 LYS A N 1
ATOM 2450 C CA . LYS A 1 316 ? -1.571 24.068 -3.571 1.00 21.45 316 LYS A CA 1
ATOM 2451 C C . LYS A 1 316 ? -0.682 22.972 -2.959 1.00 20.13 316 LYS A C 1
ATOM 2452 O O . LYS A 1 316 ? 0.515 23.271 -2.731 1.00 18.88 316 LYS A O 1
ATOM 2454 N N . ILE A 1 317 ? -1.198 21.735 -2.843 1.00 19.60 317 ILE A N 1
ATOM 2455 C CA . ILE A 1 317 ? -0.396 20.553 -2.369 1.00 20.10 317 ILE A CA 1
ATOM 2456 C C . ILE A 1 317 ? 0.797 20.329 -3.310 1.00 18.82 317 ILE A C 1
ATOM 2457 O O . ILE A 1 317 ? 1.896 20.219 -2.791 1.00 15.15 317 ILE A O 1
ATOM 2462 N N . ARG A 1 318 ? 0.581 20.298 -4.638 1.00 19.24 318 ARG A N 1
ATOM 2463 C CA . ARG A 1 318 ? 1.658 20.204 -5.665 1.00 20.52 318 ARG A CA 1
ATOM 2464 C C . ARG A 1 318 ? 2.729 21.268 -5.398 1.00 22.23 318 ARG A C 1
ATOM 2465 O O . ARG A 1 318 ? 3.927 20.904 -5.304 1.00 20.21 318 ARG A O 1
ATOM 2473 N N . GLU A 1 319 ? 2.336 22.528 -5.201 1.00 22.13 319 GLU A N 1
ATOM 2474 C CA . GLU A 1 319 ? 3.300 23.629 -4.890 1.00 23.76 319 GLU A CA 1
ATOM 2475 C C . GLU A 1 319 ? 4.036 23.391 -3.541 1.00 20.44 319 GLU A C 1
ATOM 2476 O O . GLU A 1 319 ? 5.261 23.586 -3.467 1.00 17.55 319 GLU A O 1
ATOM 2482 N N . ILE A 1 320 ? 3.334 22.986 -2.484 1.00 20.19 320 ILE A N 1
ATOM 2483 C CA . ILE A 1 320 ? 3.942 22.708 -1.150 1.00 19.95 320 ILE A CA 1
ATOM 2484 C C . ILE A 1 320 ? 4.977 21.577 -1.337 1.00 19.51 320 ILE A C 1
ATOM 2485 O O . ILE A 1 320 ? 6.136 21.742 -0.933 1.00 16.42 320 ILE A O 1
ATOM 2490 N N . MET A 1 321 ? 4.583 20.492 -1.999 1.00 19.15 321 MET A N 1
ATOM 2491 C CA . MET A 1 321 ? 5.450 19.287 -2.130 1.00 19.95 321 MET A CA 1
ATOM 2492 C C . MET A 1 321 ? 6.754 19.635 -2.867 1.00 20.76 321 MET A C 1
ATOM 2493 O O . MET A 1 321 ? 7.812 19.191 -2.383 1.00 19.71 321 MET A O 1
ATOM 2498 N N . HIS A 1 322 ? 6.702 20.543 -3.864 1.00 21.82 322 HIS A N 1
ATOM 2499 C CA . HIS A 1 322 ? 7.880 20.986 -4.670 1.00 21.00 322 HIS A CA 1
ATOM 2500 C C . HIS A 1 322 ? 8.545 22.248 -4.133 1.00 19.37 322 HIS A C 1
ATOM 2501 O O . HIS A 1 322 ? 9.577 22.573 -4.673 1.00 18.41 322 HIS A O 1
ATOM 2508 N N . THR A 1 323 ? 8.050 22.850 -3.052 1.00 19.81 323 THR A N 1
ATOM 2509 C CA . THR A 1 323 ? 8.798 23.880 -2.293 1.00 20.06 323 THR A CA 1
ATOM 2510 C C . THR A 1 323 ? 9.909 23.179 -1.488 1.00 20.46 323 THR A C 1
ATOM 2511 O O . THR A 1 323 ? 9.593 22.332 -0.611 1.00 18.25 323 THR A O 1
ATOM 2515 N N . ASN A 1 324 ? 11.162 23.600 -1.657 1.00 18.74 324 ASN A N 1
ATOM 2516 C CA . ASN A 1 324 ? 12.279 23.103 -0.829 1.00 19.66 324 ASN A CA 1
ATOM 2517 C C . ASN A 1 324 ? 12.287 23.922 0.473 1.00 21.45 324 ASN A C 1
ATOM 2518 O O . ASN A 1 324 ? 12.833 25.069 0.463 1.00 21.45 324 ASN A O 1
ATOM 2523 N N . TYR A 1 325 ? 11.703 23.386 1.552 1.00 18.70 325 TYR A N 1
ATOM 2524 C CA . TYR A 1 325 ? 11.617 24.060 2.875 1.00 19.92 325 T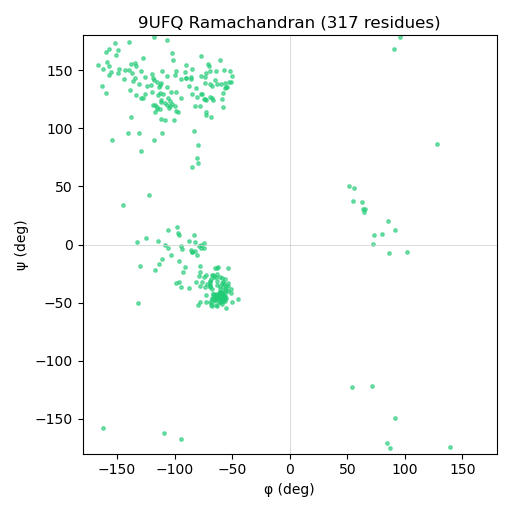YR A CA 1
ATOM 2525 C C . TYR A 1 325 ? 12.944 23.957 3.614 1.00 19.95 325 TYR A C 1
ATOM 2526 O O . TYR A 1 325 ? 13.376 24.958 4.176 1.00 19.82 325 TYR A O 1
ATOM 2535 N N . VAL A 1 326 ? 13.515 22.762 3.705 1.00 17.67 326 VAL A N 1
ATOM 2536 C CA . VAL A 1 326 ? 14.676 22.485 4.599 1.00 18.32 326 VAL A CA 1
ATOM 2537 C C . VAL A 1 326 ? 15.636 21.465 3.976 1.00 16.72 326 VAL A C 1
ATOM 2538 O O . VAL A 1 326 ? 16.245 20.720 4.737 1.00 16.96 326 VAL A O 1
ATOM 2542 N N . ASN A 1 327 ? 15.789 21.467 2.651 1.00 15.48 327 ASN A N 1
ATOM 2543 C CA . ASN A 1 327 ? 16.652 20.564 1.846 1.00 15.03 327 ASN A CA 1
ATOM 2544 C C . ASN A 1 327 ? 16.156 19.104 1.942 1.00 15.30 327 ASN A C 1
ATOM 2545 O O . ASN A 1 327 ? 17.000 18.181 1.806 1.00 15.40 327 ASN A O 1
ATOM 2550 N N . GLU A 1 328 ? 14.839 18.895 2.123 1.00 15.44 328 GLU A N 1
ATOM 2551 C CA . GLU A 1 328 ? 14.152 17.578 1.957 1.00 14.27 328 GLU A CA 1
ATOM 2552 C C . GLU A 1 328 ? 14.058 17.206 0.472 1.00 15.46 328 GLU A C 1
ATOM 2553 O O . GLU A 1 328 ? 13.957 15.993 0.158 1.00 13.87 328 GLU A O 1
ATOM 2559 N N . ILE A 1 329 ? 14.046 18.196 -0.430 1.00 15.16 329 ILE A N 1
ATOM 2560 C CA . ILE A 1 329 ? 13.823 17.949 -1.884 1.00 15.87 329 ILE A CA 1
ATOM 2561 C C . ILE A 1 329 ? 14.708 18.919 -2.643 1.00 17.35 329 ILE A C 1
ATOM 2562 O O . ILE A 1 329 ? 14.956 20.044 -2.086 1.00 15.89 329 ILE A O 1
ATOM 2567 N N . LYS A 1 330 ? 15.148 18.523 -3.827 1.00 16.31 330 LYS A N 1
ATOM 2568 C CA . LYS A 1 330 ? 15.869 19.441 -4.756 1.00 22.84 330 LYS A CA 1
ATOM 2569 C C . LYS A 1 330 ? 14.904 20.563 -5.179 1.00 24.80 330 LYS A C 1
ATOM 2570 O O . LYS A 1 330 ? 13.661 20.344 -5.224 1.00 21.52 330 LYS A O 1
ATOM 2576 N N . SER A 1 331 ? 15.439 21.750 -5.454 1.00 29.40 331 SER A N 1
ATOM 2577 C CA . SER A 1 331 ? 14.633 22.907 -5.921 1.00 34.20 331 SER A CA 1
ATOM 2578 C C . SER A 1 331 ? 14.092 22.581 -7.318 1.00 35.35 331 SER A C 1
ATOM 2579 O O . SER A 1 331 ? 12.960 22.987 -7.636 1.00 38.15 331 SER A O 1
#

Secondary structure (DSSP, 8-state):
-EEEEEEE--SGGGEEEETTEEEE---HHHHHHHTT---BSSEEEEEEE-TT--GGG--HHHHHHHHHHHHHHTTT-SEEEEE--HHHHHHHHHHHHHHEES-SSEEEEE--SS-TTSTT-SHHHHHHHHHHHHTSS--EEEEEETTEEEEGGGEEE--SS-S--EEE-SS--SEEEETTEEEESS-GGGGS--S--EE-------EEEEE--TT--THHHHHHHHTT--EEEEEE-TT----STT--HHHHHHHHTTTS-EEEEESSSSS---TTSSHHHHHHHTTTPEE-TT--HHHHHHHHHHHHTT---HHHHHHHHHS-SSSSS--

InterPro domains:
  IPR006033 Type I L-asparaginase family [TIGR00519] (1-330)
  IPR006034 Asparaginase/glutaminase-like [PIRSF001220] (1-328)
  IPR006034 Asparaginase/glutaminase-like [PR00139] (4-15)
  IPR006034 Asparaginase/glutaminase-like [PR00139] (78-96)
  IPR006034 Asparaginase/glutaminase-like [PS51732] (2-324)
  IPR006034 Asparaginase/glutaminase-like [PTHR11707] (2-329)
  IPR006034 Asparaginase/glutaminase-like [SM00870] (3-318)
  IPR020827 Asparaginase/glutaminase, active site 1 [PS00144] (6-14)
  IPR027473 L-asparaginase, C-terminal [G3DSA:3.40.50.40] (204-330)
  IPR027474 L-asparaginase, N-terminal [PF00710] (3-185)
  IPR027475 Asparaginase/glutaminase, active site 2 [PS00917] (79-89)
  IPR036152 Asparaginase/glutaminase-like superfamily [SSF53774] (1-329)
  IPR037152 L-asparaginase, N-terminal domain superfamily [G3DSA:3.40.50.1170] (2-195)
  IPR040919 Asparaginase/glutaminase, C-terminal [PF17763] (206-321)
  IPR041725 Type I (cytosolic) L-asparaginase [cd08963] (2-319)